Protein AF-0000000072255536 (afdb_homodimer)

Secondary structure (DSSP, 8-state):
-EEEEEEEEE--GGGB-TTSSB-HHHHHHHHHHHHHHHHHHTT--HHHHHHHH---EEEEEEEE-S---TT-EEEEEEEEEEE-SSEEEEEEEEEETTEEEEEEEEEEE--SSPPPHHHHHHH-/-EEEEEEEEE--GGGB-TTSSB-HHHHHHHHHHHHHHHHHHTT--HHHHHHHH---EEEEEEEE-S---TT-EEEEEEEEEEE-SSEEEEEEEEEETTEEEEEEEEEEE--SSPPPHHHHHHH-

Sequence (248 aa):
MKLLHTIEEIVYLEHTDAAGVMYFATLVNFAHHAFESFFAKQGFALSYLIQRSSLPLVHLHAEYYSTCYLGDHLKITLYLQKTTKHTLHFHYRICKHHQLVASVSMIHVCLGQTLPEQLMKIFFMKLLHTIEEIVYLEHTDAAGVMYFATLVNFAHHAFESFFAKQGFALSYLIQRSSLPLVHLHAEYYSTCYLGDHLKITLYLQKTTKHTLHFHYRICKHHQLVASVSMIHVCLGQTLPEQLMKIFF

Structure (mmCIF, N/CA/C/O backbone):
data_AF-0000000072255536-model_v1
#
loop_
_entity.id
_entity.type
_entity.pdbx_description
1 polymer 'Ycf8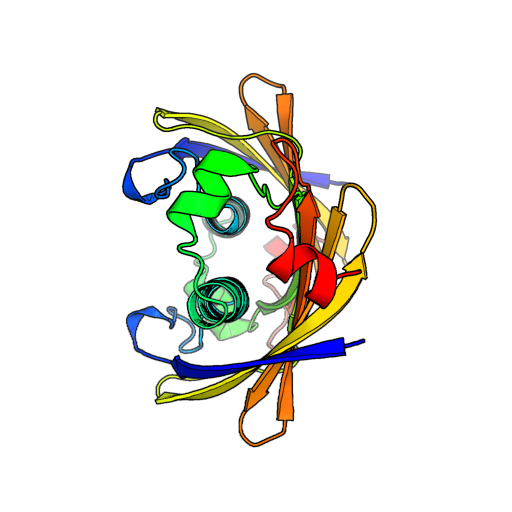3 protein'
#
loop_
_atom_site.group_PDB
_atom_site.id
_atom_site.type_symbol
_atom_site.label_atom_id
_atom_site.label_alt_id
_atom_site.label_comp_id
_atom_site.label_asym_id
_atom_site.label_entity_id
_atom_site.label_seq_id
_atom_site.pdbx_PDB_ins_code
_atom_site.Cartn_x
_atom_site.Cartn_y
_atom_site.Cartn_z
_atom_site.occupancy
_atom_site.B_iso_or_equiv
_atom_site.auth_seq_id
_atom_site.auth_comp_id
_atom_site.auth_asym_id
_atom_site.auth_atom_id
_atom_site.pdbx_PDB_model_num
ATOM 1 N N . MET A 1 1 ? 13.062 -17.984 5.957 1 90.44 1 MET A N 1
ATOM 2 C CA . MET A 1 1 ? 12.375 -17.609 4.723 1 90.44 1 MET A CA 1
ATOM 3 C C . MET A 1 1 ? 13.109 -18.156 3.502 1 90.44 1 MET A C 1
ATOM 5 O O . MET A 1 1 ? 14.336 -18.281 3.518 1 90.44 1 MET A O 1
ATOM 9 N N . LYS A 1 2 ? 12.375 -18.625 2.479 1 95.62 2 LYS A N 1
ATOM 10 C CA . LYS A 1 2 ? 12.938 -19.172 1.248 1 95.62 2 LYS A CA 1
ATOM 11 C C . LYS A 1 2 ? 13.047 -18.094 0.172 1 95.62 2 LYS A C 1
ATOM 13 O O . LYS A 1 2 ? 12.047 -17.469 -0.185 1 95.62 2 LYS A O 1
ATOM 18 N N . LEU A 1 3 ? 14.328 -17.906 -0.352 1 97.69 3 LEU A N 1
ATOM 19 C CA . LEU A 1 3 ? 14.531 -16.938 -1.429 1 97.69 3 LEU A CA 1
ATOM 20 C C . LEU A 1 3 ? 13.922 -17.438 -2.732 1 97.69 3 LEU A C 1
ATOM 22 O O . LEU A 1 3 ? 14.227 -18.547 -3.178 1 97.69 3 LEU A O 1
ATOM 26 N N . LEU A 1 4 ? 13.117 -16.609 -3.309 1 97.81 4 LEU A N 1
ATOM 27 C CA . LEU A 1 4 ? 12.422 -17.062 -4.504 1 97.81 4 LEU A CA 1
ATOM 28 C C . LEU A 1 4 ? 12.914 -16.328 -5.742 1 97.81 4 LEU A C 1
ATOM 30 O O . LEU A 1 4 ? 13.18 -16.938 -6.777 1 97.81 4 LEU A O 1
ATOM 34 N N . HIS A 1 5 ? 13.086 -15.023 -5.672 1 98.38 5 HIS A N 1
ATOM 35 C CA . HIS A 1 5 ? 13.289 -14.211 -6.867 1 98.38 5 HIS A CA 1
ATOM 36 C C . HIS A 1 5 ? 13.789 -12.82 -6.512 1 98.38 5 HIS A C 1
ATOM 38 O O . HIS A 1 5 ? 13.539 -12.328 -5.41 1 98.38 5 HIS A O 1
ATOM 44 N N . THR A 1 6 ? 14.5 -12.211 -7.387 1 98.75 6 THR A N 1
ATOM 45 C CA . THR A 1 6 ? 14.961 -10.836 -7.23 1 98.75 6 THR A CA 1
ATOM 46 C C . THR A 1 6 ? 14.773 -10.055 -8.523 1 98.75 6 THR A C 1
ATOM 48 O O . THR A 1 6 ? 15.055 -10.562 -9.609 1 98.75 6 THR A O 1
ATOM 51 N N . ILE A 1 7 ? 14.281 -8.828 -8.414 1 98.81 7 ILE A N 1
ATOM 52 C CA . ILE A 1 7 ? 14.203 -7.938 -9.57 1 98.81 7 ILE A CA 1
ATOM 53 C C . ILE A 1 7 ? 14.828 -6.586 -9.227 1 98.81 7 ILE A C 1
ATOM 55 O O . ILE A 1 7 ? 15.164 -6.332 -8.062 1 98.81 7 ILE A O 1
ATOM 59 N N . GLU A 1 8 ? 15.008 -5.812 -10.297 1 98.69 8 GLU A N 1
ATOM 60 C CA . GLU A 1 8 ? 15.469 -4.441 -10.117 1 98.69 8 GLU A CA 1
ATOM 61 C C . GLU A 1 8 ? 14.453 -3.438 -10.656 1 98.69 8 GLU A C 1
ATOM 63 O O . GLU A 1 8 ? 13.82 -3.682 -11.688 1 98.69 8 GLU A O 1
ATOM 68 N N . GLU A 1 9 ? 14.32 -2.357 -9.914 1 98.69 9 GLU A N 1
ATOM 69 C CA . GLU A 1 9 ? 13.461 -1.25 -10.32 1 98.69 9 GLU A CA 1
ATOM 70 C C . GLU A 1 9 ? 14.203 0.081 -10.25 1 98.69 9 GLU A C 1
ATOM 72 O O . GLU A 1 9 ? 15.109 0.253 -9.422 1 98.69 9 GLU A O 1
ATOM 77 N N . ILE A 1 10 ? 13.844 0.977 -11.156 1 98.69 10 ILE A N 1
ATOM 78 C CA . ILE A 1 10 ? 14.336 2.35 -11.109 1 98.69 10 ILE A CA 1
ATOM 79 C C . ILE A 1 10 ? 13.203 3.291 -10.711 1 98.69 10 ILE A C 1
ATOM 81 O O . ILE A 1 10 ? 12.062 3.123 -11.148 1 98.69 10 ILE A O 1
ATOM 85 N N . VAL A 1 11 ? 13.555 4.25 -9.844 1 98.81 11 VAL A N 1
ATOM 86 C CA . VAL A 1 11 ? 12.578 5.266 -9.469 1 98.81 11 VAL A CA 1
ATOM 87 C C . VAL A 1 11 ? 12.492 6.332 -10.555 1 98.81 11 VAL A C 1
ATOM 89 O O . VAL A 1 11 ? 13.406 7.145 -10.711 1 98.81 11 VAL A O 1
ATOM 92 N N . TYR A 1 12 ? 11.391 6.391 -11.211 1 98.75 12 TYR A N 1
ATOM 93 C CA . TYR A 1 12 ? 11.156 7.379 -12.258 1 98.75 12 TYR A CA 1
ATOM 94 C C . TYR A 1 12 ? 10.336 8.555 -11.727 1 98.75 12 TYR A C 1
ATOM 96 O O . TYR A 1 12 ? 9.859 8.523 -10.594 1 98.75 12 TYR A O 1
ATOM 104 N N . LEU A 1 13 ? 10.117 9.531 -12.508 1 98.38 13 LEU A N 1
ATOM 105 C CA . LEU A 1 13 ? 9.43 10.75 -12.102 1 98.38 13 LEU A CA 1
ATOM 106 C C . LEU A 1 13 ? 8.016 10.445 -11.633 1 98.38 13 LEU A C 1
ATOM 108 O O . LEU A 1 13 ? 7.547 11 -10.641 1 98.38 13 LEU A O 1
ATOM 112 N N . GLU A 1 14 ? 7.289 9.562 -12.234 1 97.94 14 GLU A N 1
ATOM 113 C CA . GLU A 1 14 ? 5.902 9.242 -11.914 1 97.94 14 GLU A CA 1
ATOM 114 C C . GLU A 1 14 ? 5.793 8.578 -10.539 1 97.94 14 GLU A C 1
ATOM 116 O O . GLU A 1 14 ? 4.699 8.477 -9.984 1 97.94 14 GLU A O 1
ATOM 121 N N . HIS A 1 15 ? 6.973 8.117 -10.055 1 98.25 15 HIS A N 1
ATOM 122 C CA . HIS A 1 15 ? 6.984 7.441 -8.758 1 98.25 15 HIS A CA 1
ATOM 123 C C . HIS A 1 15 ? 7.172 8.438 -7.621 1 98.25 15 HIS A C 1
ATOM 125 O O . HIS A 1 15 ? 7.109 8.062 -6.445 1 98.25 15 HIS A O 1
ATOM 131 N N . THR A 1 16 ? 7.488 9.688 -7.945 1 97.12 16 THR A N 1
ATOM 132 C CA . THR A 1 16 ? 7.797 10.68 -6.918 1 97.12 16 THR A CA 1
ATOM 133 C C . THR A 1 16 ? 6.582 11.555 -6.625 1 97.12 16 THR A C 1
ATOM 135 O O . THR A 1 16 ? 5.578 11.484 -7.34 1 97.12 16 THR A O 1
ATOM 138 N N . ASP A 1 17 ? 6.68 12.234 -5.512 1 94.25 17 ASP A N 1
ATOM 139 C CA . ASP A 1 17 ? 5.574 13.102 -5.117 1 94.25 17 ASP A CA 1
ATOM 140 C C . ASP A 1 17 ? 6.059 14.531 -4.891 1 94.25 17 ASP A C 1
ATOM 142 O O . ASP A 1 17 ? 7.207 14.859 -5.191 1 94.25 17 ASP A O 1
ATOM 146 N N . ALA A 1 18 ? 5.18 15.398 -4.406 1 91.62 18 ALA A N 1
ATOM 147 C CA . ALA A 1 18 ? 5.453 16.828 -4.289 1 91.62 18 ALA A CA 1
ATOM 148 C C . ALA A 1 18 ? 6.496 17.094 -3.211 1 91.62 18 ALA A C 1
ATOM 150 O O . ALA A 1 18 ? 7.039 18.203 -3.129 1 91.62 18 ALA A O 1
ATOM 151 N N . ALA A 1 19 ? 6.781 16.094 -2.344 1 90.56 19 ALA A N 1
ATOM 152 C CA . ALA A 1 19 ? 7.828 16.25 -1.338 1 90.56 19 ALA A CA 1
ATOM 153 C C . ALA A 1 19 ? 9.203 15.945 -1.922 1 90.56 19 ALA A C 1
ATOM 155 O O . ALA A 1 19 ? 10.219 16.047 -1.224 1 90.56 19 ALA A O 1
ATOM 156 N N . GLY A 1 20 ? 9.227 15.523 -3.211 1 93.62 20 GLY A N 1
ATOM 157 C CA . GLY A 1 20 ? 10.484 15.273 -3.891 1 93.62 20 GLY A CA 1
ATOM 158 C C . GLY A 1 20 ? 11.039 13.883 -3.633 1 93.62 20 GLY A C 1
ATOM 159 O O . GLY A 1 20 ? 12.219 13.633 -3.863 1 93.62 20 GLY A O 1
ATOM 160 N N . VAL A 1 21 ? 10.219 13.008 -3.139 1 95.88 21 VAL A N 1
ATOM 161 C CA . VAL A 1 21 ? 10.656 11.656 -2.807 1 95.88 21 VAL A CA 1
ATOM 162 C C . VAL A 1 21 ? 9.711 10.641 -3.424 1 95.88 21 VAL A C 1
ATOM 164 O O . VAL A 1 21 ? 8.648 11 -3.938 1 95.88 21 VAL A O 1
ATOM 167 N N . MET A 1 22 ? 10.156 9.398 -3.426 1 97.75 22 MET A N 1
ATOM 168 C CA . MET A 1 22 ? 9.258 8.344 -3.883 1 97.75 22 MET A CA 1
ATOM 169 C C . MET A 1 22 ? 8.031 8.25 -2.979 1 97.75 22 MET A C 1
ATOM 171 O O . MET A 1 22 ? 8.156 8.234 -1.753 1 97.75 22 MET A O 1
ATOM 175 N N . TYR A 1 23 ? 6.883 8.195 -3.623 1 97.31 23 TYR A N 1
ATOM 176 C CA . TYR A 1 23 ? 5.629 8.008 -2.898 1 97.31 23 TYR A CA 1
ATOM 177 C C . TYR A 1 23 ? 5.59 6.648 -2.217 1 97.31 23 TYR A C 1
ATOM 179 O O . TYR A 1 23 ? 5.996 5.641 -2.803 1 97.31 23 TYR A O 1
ATOM 187 N N . PHE A 1 24 ? 5.121 6.555 -1 1 97.5 24 PHE A N 1
ATOM 188 C CA . PHE A 1 24 ? 5.258 5.363 -0.172 1 97.5 24 PHE A CA 1
ATOM 189 C C . PHE A 1 24 ? 4.559 4.172 -0.817 1 97.5 24 PHE A C 1
ATOM 191 O O . PHE A 1 24 ? 5.051 3.043 -0.749 1 97.5 24 PHE A O 1
ATOM 198 N N . ALA A 1 25 ? 3.43 4.398 -1.425 1 97.81 25 ALA A N 1
ATOM 199 C CA . ALA A 1 25 ? 2.641 3.301 -1.979 1 97.81 25 ALA A CA 1
ATOM 200 C C . ALA A 1 25 ? 3.35 2.664 -3.172 1 97.81 25 ALA A C 1
ATOM 202 O O . ALA A 1 25 ? 3.062 1.521 -3.533 1 97.81 25 ALA A O 1
ATOM 203 N N . THR A 1 26 ? 4.242 3.453 -3.758 1 98 26 THR A N 1
ATOM 204 C CA . THR A 1 26 ? 5.004 2.928 -4.887 1 98 26 THR A CA 1
ATOM 205 C C . THR A 1 26 ? 5.828 1.714 -4.465 1 98 26 THR A C 1
ATOM 207 O O . THR A 1 26 ? 5.973 0.759 -5.234 1 98 26 THR A O 1
ATOM 210 N N . LEU A 1 27 ? 6.371 1.726 -3.299 1 97.75 27 LEU A N 1
ATOM 211 C CA . LEU A 1 27 ? 7.191 0.614 -2.826 1 97.75 27 LEU A CA 1
ATOM 212 C C . LEU A 1 27 ? 6.367 -0.668 -2.742 1 97.75 27 LEU A C 1
ATOM 214 O O . LEU A 1 27 ? 6.887 -1.76 -2.984 1 97.75 27 LEU A O 1
ATOM 218 N N . VAL A 1 28 ? 5.117 -0.526 -2.396 1 98.38 28 VAL A N 1
ATOM 219 C CA . VAL A 1 28 ? 4.207 -1.664 -2.334 1 98.38 28 VAL A CA 1
ATOM 220 C C . VAL A 1 28 ? 4.004 -2.24 -3.732 1 98.38 28 VAL A C 1
ATOM 222 O O . VAL A 1 28 ? 4.031 -3.459 -3.92 1 98.38 28 VAL A O 1
ATOM 225 N N . ASN A 1 29 ? 3.865 -1.343 -4.676 1 98.31 29 ASN A N 1
ATOM 226 C CA . ASN A 1 29 ? 3.75 -1.774 -6.066 1 98.31 29 ASN A CA 1
ATOM 227 C C . ASN A 1 29 ? 5.012 -2.494 -6.535 1 98.31 29 ASN A C 1
ATOM 229 O O . ASN A 1 29 ? 4.93 -3.541 -7.18 1 98.31 29 ASN A O 1
ATOM 233 N N . PHE A 1 30 ? 6.129 -1.924 -6.199 1 98.81 30 PHE A N 1
ATOM 234 C CA . PHE A 1 30 ? 7.398 -2.537 -6.578 1 98.81 30 PHE A CA 1
ATOM 235 C C . PHE A 1 30 ? 7.516 -3.938 -5.988 1 98.81 30 PHE A C 1
ATOM 237 O O . PHE A 1 30 ? 7.973 -4.863 -6.664 1 98.81 30 PHE A O 1
ATOM 244 N N . ALA A 1 31 ? 7.133 -4.078 -4.75 1 98.81 31 ALA A N 1
ATOM 245 C CA . ALA A 1 31 ? 7.129 -5.406 -4.141 1 98.81 31 ALA A CA 1
ATOM 246 C C . ALA A 1 31 ? 6.266 -6.375 -4.945 1 98.81 31 ALA A C 1
ATOM 248 O O . ALA A 1 31 ? 6.691 -7.492 -5.254 1 98.81 31 ALA A O 1
ATOM 249 N N . HIS A 1 32 ? 5.098 -5.938 -5.273 1 98.06 32 HIS A N 1
ATOM 250 C CA . HIS A 1 32 ? 4.188 -6.812 -6.004 1 98.06 32 HIS A CA 1
ATOM 251 C C . HIS A 1 32 ? 4.719 -7.125 -7.398 1 98.06 32 HIS A C 1
ATOM 253 O O . HIS A 1 32 ? 4.461 -8.203 -7.934 1 98.06 32 HIS A O 1
ATOM 259 N N . HIS A 1 33 ? 5.504 -6.195 -8.008 1 98.06 33 HIS A N 1
ATOM 260 C CA . HIS A 1 33 ? 6.145 -6.488 -9.289 1 98.06 33 HIS A CA 1
ATOM 261 C C . HIS A 1 33 ? 7.023 -7.73 -9.188 1 98.06 33 HIS A C 1
ATOM 263 O O . HIS A 1 33 ? 7.086 -8.523 -10.133 1 98.06 33 HIS A O 1
ATOM 269 N N . ALA A 1 34 ? 7.727 -7.867 -8.078 1 98.5 34 ALA A N 1
ATOM 270 C CA . ALA A 1 34 ? 8.555 -9.055 -7.879 1 98.5 34 ALA A CA 1
ATOM 271 C C . ALA A 1 34 ? 7.695 -10.32 -7.836 1 98.5 34 ALA A C 1
ATOM 273 O O . ALA A 1 34 ? 8.078 -11.359 -8.375 1 98.5 34 ALA A O 1
ATOM 274 N N . PHE A 1 35 ? 6.59 -10.211 -7.18 1 97 35 PHE A N 1
ATOM 275 C CA . PHE A 1 35 ? 5.617 -11.297 -7.121 1 97 35 PHE A CA 1
ATOM 276 C C . PHE A 1 35 ? 5.184 -11.711 -8.523 1 97 35 PHE A C 1
ATOM 278 O O . PHE A 1 35 ? 5.262 -12.891 -8.883 1 97 35 PHE A O 1
ATOM 285 N N . GLU A 1 36 ? 4.766 -10.75 -9.305 1 95.62 36 GLU A N 1
ATOM 286 C CA . GLU A 1 36 ? 4.301 -11.031 -10.656 1 95.62 36 GLU A CA 1
ATOM 287 C C . GLU A 1 36 ? 5.426 -11.602 -11.523 1 95.62 36 GLU A C 1
ATOM 289 O O . GLU A 1 36 ? 5.211 -12.555 -12.273 1 95.62 36 GLU A O 1
ATOM 294 N N . SER A 1 37 ? 6.582 -11.031 -11.383 1 97.12 37 SER A N 1
ATOM 295 C CA . SER A 1 37 ? 7.754 -11.477 -12.133 1 97.12 37 SER A CA 1
ATOM 296 C C . SER A 1 37 ? 8.102 -12.922 -11.805 1 97.12 37 SER A C 1
ATOM 298 O O . SER A 1 37 ? 8.469 -13.695 -12.695 1 97.12 37 SER A O 1
ATOM 300 N N . PHE A 1 38 ? 8.023 -13.242 -10.516 1 97.31 38 PHE A N 1
ATOM 301 C CA . PHE A 1 38 ? 8.328 -14.602 -10.086 1 97.31 38 PHE A CA 1
ATOM 302 C C . PHE A 1 38 ? 7.457 -15.609 -10.82 1 97.31 38 PHE A C 1
ATOM 304 O O . PHE A 1 38 ? 7.961 -16.594 -11.367 1 97.31 38 PHE A O 1
ATOM 311 N N . PHE A 1 39 ? 6.203 -15.383 -10.859 1 93.25 39 PHE A N 1
ATOM 312 C CA . PHE A 1 39 ? 5.285 -16.328 -11.492 1 93.25 39 PHE A CA 1
ATOM 313 C C . PHE A 1 39 ? 5.547 -16.406 -12.992 1 93.25 39 PHE A C 1
ATOM 315 O O . PHE A 1 39 ? 5.496 -17.5 -13.57 1 93.25 39 PHE A O 1
ATOM 322 N N . ALA A 1 40 ? 5.773 -15.266 -13.586 1 93.94 40 ALA A N 1
ATOM 323 C CA . ALA A 1 40 ? 6.105 -15.258 -15.008 1 93.94 40 ALA A CA 1
ATOM 324 C C . ALA A 1 40 ? 7.34 -16.109 -15.289 1 93.94 40 ALA A C 1
ATOM 326 O O . ALA A 1 40 ? 7.371 -16.875 -16.266 1 93.94 40 ALA A O 1
ATOM 327 N N . LYS A 1 41 ? 8.297 -16.016 -14.461 1 94.62 41 LYS A N 1
ATOM 328 C CA . LYS A 1 41 ? 9.539 -16.75 -14.625 1 94.62 41 LYS A CA 1
ATOM 329 C C . LYS A 1 41 ? 9.305 -18.266 -14.5 1 94.62 41 LYS A C 1
ATOM 331 O O . LYS A 1 41 ? 10.023 -19.062 -15.109 1 94.62 41 LYS A O 1
ATOM 336 N N . GLN A 1 42 ? 8.352 -18.609 -13.672 1 92.44 42 GLN A N 1
ATOM 337 C CA . GLN A 1 42 ? 8.008 -20.016 -13.508 1 92.44 42 GLN A CA 1
ATOM 338 C C . GLN A 1 42 ? 7.16 -20.516 -14.672 1 92.44 42 GLN A C 1
ATOM 340 O O . GLN A 1 42 ? 6.789 -21.688 -14.719 1 92.44 42 GLN A O 1
ATOM 345 N N . GLY A 1 43 ? 6.789 -19.641 -15.586 1 90.94 43 GLY A N 1
ATOM 346 C CA . GLY A 1 43 ? 6.082 -20.031 -16.797 1 90.94 43 GLY A CA 1
ATOM 347 C C . GLY A 1 43 ? 4.578 -19.859 -16.688 1 90.94 43 GLY A C 1
ATOM 348 O O . GLY A 1 43 ? 3.828 -20.406 -17.5 1 90.94 43 GLY A O 1
ATOM 349 N N . PHE A 1 44 ? 4.145 -19.203 -15.672 1 88.25 44 PHE A N 1
ATOM 350 C CA . PHE A 1 44 ? 2.715 -18.984 -15.492 1 88.25 44 PHE A CA 1
A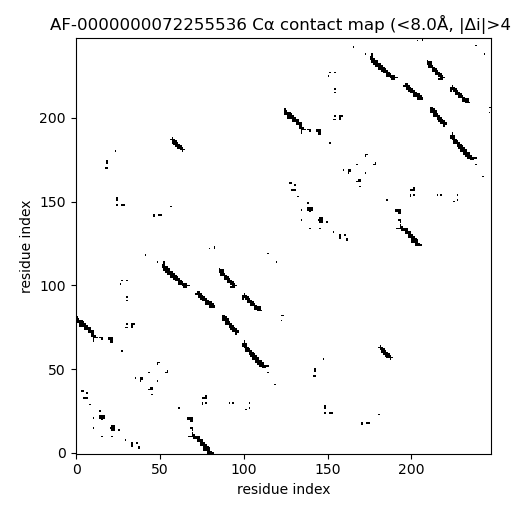TOM 351 C C . PHE A 1 44 ? 2.355 -17.516 -15.688 1 88.25 44 PHE A C 1
ATOM 353 O O . PHE A 1 44 ? 2.953 -16.641 -15.062 1 88.25 44 PHE A O 1
ATOM 360 N N . ALA A 1 45 ? 1.457 -17.359 -16.641 1 85.12 45 ALA A N 1
ATOM 361 C CA . ALA A 1 45 ? 0.889 -16.016 -16.719 1 85.12 45 ALA A CA 1
ATOM 362 C C . ALA A 1 45 ? 0.028 -15.719 -15.492 1 85.12 45 ALA A C 1
ATOM 364 O O . ALA A 1 45 ? -0.749 -16.562 -15.047 1 85.12 45 ALA A O 1
ATOM 365 N N . LEU A 1 46 ? 0.27 -14.484 -14.938 1 82.38 46 LEU A N 1
ATOM 366 C CA . LEU A 1 46 ? -0.515 -14.133 -13.766 1 82.38 46 LEU A CA 1
ATOM 367 C C . LEU A 1 46 ? -2.006 -14.141 -14.078 1 82.38 46 LEU A C 1
ATOM 369 O O . LEU A 1 46 ? -2.822 -14.523 -13.242 1 82.38 46 LEU A O 1
ATOM 373 N N . SER A 1 47 ? -2.318 -13.727 -15.25 1 85.06 47 SER A N 1
ATOM 374 C CA . SER A 1 47 ? -3.719 -13.727 -15.664 1 85.06 47 SER A CA 1
ATOM 375 C C . SER A 1 47 ? -4.32 -15.125 -15.586 1 85.06 47 SER A C 1
ATOM 377 O O . SER A 1 47 ? -5.469 -15.289 -15.156 1 85.06 47 SER A O 1
ATOM 379 N N . TYR A 1 48 ? -3.566 -16.062 -15.953 1 82.88 48 TYR A N 1
ATOM 380 C CA . TYR A 1 48 ? -3.998 -17.453 -15.867 1 82.88 48 TYR A CA 1
ATOM 381 C C . TYR A 1 48 ? -4.211 -17.875 -14.414 1 82.88 48 TYR A C 1
ATOM 383 O O . TYR A 1 48 ? -5.219 -18.5 -14.086 1 82.88 48 TYR A O 1
ATOM 391 N N . LEU A 1 49 ? -3.342 -17.484 -13.586 1 83.5 49 LEU A N 1
ATOM 392 C CA . LEU A 1 49 ? -3.414 -17.875 -12.18 1 83.5 49 LEU A CA 1
ATOM 393 C C . LEU A 1 49 ? -4.594 -17.203 -11.492 1 83.5 49 LEU A C 1
ATOM 395 O O . LEU A 1 49 ? -5.281 -17.828 -10.68 1 83.5 49 LEU A O 1
ATOM 399 N N . ILE A 1 50 ? -4.746 -15.969 -11.844 1 82.88 50 ILE A N 1
ATOM 400 C CA . ILE A 1 50 ? -5.84 -15.211 -11.25 1 82.88 50 ILE A CA 1
ATOM 401 C C . ILE A 1 50 ? -7.176 -15.82 -11.664 1 82.88 50 ILE A C 1
ATOM 403 O O . ILE A 1 50 ? -8.086 -15.969 -10.844 1 82.88 50 ILE A O 1
ATOM 407 N N . GLN A 1 51 ? -7.328 -16.156 -12.914 1 80.75 51 GLN A N 1
ATOM 408 C CA . GLN A 1 51 ? -8.555 -16.781 -13.406 1 80.75 51 GLN A CA 1
ATOM 409 C C . GLN A 1 51 ? -8.773 -18.156 -12.773 1 80.75 51 GLN A C 1
ATOM 411 O O . GLN A 1 51 ? -9.906 -18.531 -12.469 1 80.75 51 GLN A O 1
ATOM 416 N N . ARG A 1 52 ? -7.695 -18.797 -12.484 1 80.56 52 ARG A N 1
ATOM 417 C CA . ARG A 1 52 ? -7.766 -20.172 -12.008 1 80.56 52 ARG A CA 1
ATOM 418 C C . ARG A 1 52 ? -7.945 -20.219 -10.492 1 80.56 52 ARG A C 1
ATOM 420 O O . ARG A 1 52 ? -8.781 -20.969 -9.984 1 80.56 52 ARG A O 1
ATOM 427 N N . SER A 1 53 ? -7.23 -19.484 -9.773 1 78.69 53 SER A N 1
ATOM 428 C CA . SER A 1 53 ? -7.125 -19.672 -8.328 1 78.69 53 SER A CA 1
ATOM 429 C C . SER A 1 53 ? -7.551 -18.422 -7.574 1 78.69 53 SER A C 1
ATOM 431 O O . SER A 1 53 ? -7.684 -18.438 -6.348 1 78.69 53 SER A O 1
ATOM 433 N N . SER A 1 54 ? -7.875 -17.438 -8.172 1 85.06 54 SER A N 1
ATOM 434 C CA . SER A 1 54 ? -8.141 -16.172 -7.492 1 85.06 54 SER A CA 1
ATOM 435 C C . SER A 1 54 ? -7.164 -15.945 -6.344 1 85.06 54 SER A C 1
ATOM 437 O O . SER A 1 54 ? -7.176 -16.688 -5.355 1 85.06 54 SER A O 1
ATOM 439 N N . LEU A 1 55 ? -6.18 -15.234 -6.336 1 90.56 55 LEU A N 1
ATOM 440 C CA . LEU A 1 55 ? -5.16 -14.992 -5.324 1 90.56 55 LEU A CA 1
ATOM 441 C C . LEU A 1 55 ? -5.316 -13.602 -4.715 1 90.56 55 LEU A C 1
ATOM 443 O O . LEU A 1 55 ? -4.383 -12.797 -4.758 1 90.56 55 LEU A O 1
ATOM 447 N N . PRO A 1 56 ? -6.473 -13.508 -4.027 1 93.81 56 PRO A N 1
ATOM 448 C CA . PRO A 1 56 ? -6.637 -12.18 -3.439 1 93.81 56 PRO A CA 1
ATOM 449 C C . PRO A 1 56 ? -5.625 -11.891 -2.332 1 93.81 56 PRO A C 1
ATOM 451 O O . PRO A 1 56 ? -5.262 -12.797 -1.573 1 93.81 56 PRO A O 1
ATOM 454 N N . LEU A 1 57 ? -5.141 -10.727 -2.342 1 96.81 57 LEU A N 1
ATOM 455 C CA . LEU A 1 57 ? -4.32 -10.242 -1.236 1 96.81 57 LEU A CA 1
ATOM 456 C C . LEU A 1 57 ? -5.188 -9.828 -0.052 1 96.81 57 LEU A C 1
ATOM 458 O O . LEU A 1 57 ? -6.105 -9.023 -0.201 1 96.81 57 LEU A O 1
ATOM 462 N N . VAL A 1 58 ? -4.863 -10.344 1.199 1 97.88 58 VAL A N 1
ATOM 463 C CA . VAL A 1 58 ? -5.781 -10.094 2.307 1 97.88 58 VAL A CA 1
ATOM 464 C C . VAL A 1 58 ? -5.047 -9.375 3.438 1 97.88 58 VAL A C 1
ATOM 466 O O . VAL A 1 58 ? -5.664 -8.93 4.406 1 97.88 58 VAL A O 1
ATOM 469 N N . HIS A 1 59 ? -3.775 -9.344 3.34 1 98.62 59 HIS A N 1
ATOM 470 C CA . HIS A 1 59 ? -2.955 -8.688 4.352 1 98.62 59 HIS A CA 1
ATOM 471 C C . HIS A 1 59 ? -1.749 -8 3.723 1 98.62 59 HIS A C 1
ATOM 473 O O . HIS A 1 59 ? -1.098 -8.562 2.842 1 98.62 59 HIS A O 1
ATOM 479 N N . LEU A 1 60 ? -1.496 -6.797 4.16 1 98.81 60 LEU A N 1
ATOM 480 C CA . LEU A 1 60 ? -0.333 -6.023 3.738 1 98.81 60 LEU A CA 1
ATOM 481 C C . LEU A 1 60 ? 0.316 -5.324 4.93 1 98.81 60 LEU A C 1
ATOM 483 O O . LEU A 1 60 ? -0.375 -4.715 5.75 1 98.81 60 LEU A O 1
ATOM 487 N N . HIS A 1 61 ? 1.577 -5.5 5.023 1 98.81 61 HIS A N 1
ATOM 488 C CA . HIS A 1 61 ? 2.377 -4.781 6.012 1 98.81 61 HIS A CA 1
ATOM 489 C C . HIS A 1 61 ? 3.656 -4.234 5.391 1 98.81 61 HIS A C 1
ATOM 491 O O . HIS A 1 61 ? 4.309 -4.918 4.598 1 98.81 61 HIS A O 1
ATOM 497 N N . ALA A 1 62 ? 3.988 -3.006 5.742 1 98.88 62 ALA A N 1
ATOM 498 C CA . ALA A 1 62 ? 5.23 -2.422 5.242 1 98.88 62 ALA A CA 1
ATOM 499 C C . ALA A 1 62 ? 5.902 -1.562 6.312 1 98.88 62 ALA A C 1
ATOM 501 O O . ALA A 1 62 ? 5.227 -0.837 7.047 1 98.88 62 ALA A O 1
ATOM 502 N N . GLU A 1 63 ? 7.152 -1.712 6.367 1 98.88 63 GLU A N 1
ATOM 503 C CA . GLU A 1 63 ? 8.023 -0.835 7.148 1 98.88 63 GLU A CA 1
ATOM 504 C C . GLU A 1 63 ? 8.969 -0.05 6.246 1 98.88 63 GLU A C 1
ATOM 506 O O . GLU A 1 63 ? 9.648 -0.628 5.395 1 98.88 63 GLU A O 1
ATOM 511 N N . TYR A 1 64 ? 8.984 1.248 6.445 1 98.62 64 TYR A N 1
ATOM 512 C CA . TYR A 1 64 ? 9.836 2.131 5.664 1 98.62 64 TYR A CA 1
ATOM 513 C C . TYR A 1 64 ? 10.992 2.662 6.508 1 98.62 64 TYR A C 1
ATOM 515 O O . TYR A 1 64 ? 10.766 3.285 7.547 1 98.62 64 TYR A O 1
ATOM 523 N N . TYR A 1 65 ? 12.172 2.473 6.043 1 98.25 65 TYR A N 1
ATOM 524 C CA . TYR A 1 65 ? 13.336 2.781 6.863 1 98.25 65 TYR A CA 1
ATOM 525 C C . TYR A 1 65 ? 14.062 4.008 6.332 1 98.25 65 TYR A C 1
ATOM 527 O O . TYR A 1 65 ? 14.727 4.723 7.094 1 98.25 65 TYR A O 1
ATOM 535 N N . SER A 1 66 ? 14.047 4.184 5.023 1 97.19 66 SER A N 1
ATOM 536 C CA . SER A 1 66 ? 14.719 5.336 4.426 1 97.19 66 SER A CA 1
ATOM 537 C C . SER A 1 66 ? 14.008 5.797 3.162 1 97.19 66 SER A C 1
ATOM 539 O O . SER A 1 66 ? 13.242 5.043 2.562 1 97.19 66 SER A O 1
ATOM 541 N N . THR A 1 67 ? 14.312 7.027 2.799 1 95.88 67 THR A N 1
ATOM 542 C CA . THR A 1 67 ? 13.664 7.66 1.657 1 95.88 67 THR A CA 1
ATOM 543 C C . THR A 1 67 ? 14.367 7.289 0.356 1 95.88 67 THR A C 1
ATOM 545 O O . THR A 1 67 ? 15.586 7.117 0.332 1 95.88 67 THR A O 1
ATOM 548 N N . CYS A 1 68 ? 13.586 7.168 -0.73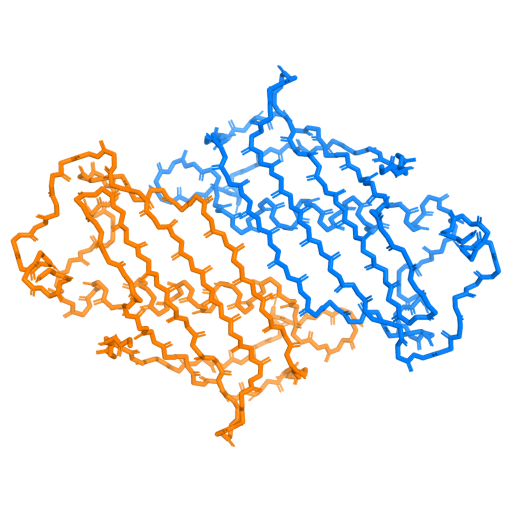1 1 98.12 68 CYS A N 1
ATOM 549 C CA . CYS A 1 68 ? 14.109 6.949 -2.076 1 98.12 68 CYS A CA 1
ATOM 550 C C . CYS A 1 68 ? 13.859 8.164 -2.961 1 98.12 68 CYS A C 1
ATOM 552 O O . CYS A 1 68 ? 12.867 8.875 -2.777 1 98.12 68 CYS A O 1
ATOM 554 N N . TYR A 1 69 ? 14.734 8.383 -3.902 1 98.19 69 TYR A N 1
ATOM 555 C CA . TYR A 1 69 ? 14.695 9.57 -4.75 1 98.19 69 TYR A CA 1
ATOM 556 C C . TYR A 1 69 ? 14.672 9.188 -6.227 1 98.19 69 TYR A C 1
ATOM 558 O O . TYR A 1 69 ? 14.984 8.047 -6.578 1 98.19 69 TYR A O 1
ATOM 566 N N . LEU A 1 70 ? 14.266 10.188 -7.039 1 98.5 70 LEU A N 1
ATOM 567 C CA . LEU A 1 70 ? 14.305 10.031 -8.484 1 98.5 70 LEU A CA 1
ATOM 568 C C . LEU A 1 70 ? 15.656 9.484 -8.938 1 98.5 70 LEU A C 1
ATOM 570 O O . LEU A 1 70 ? 16.703 9.969 -8.5 1 98.5 70 LEU A O 1
ATOM 574 N N . GLY A 1 71 ? 15.625 8.383 -9.758 1 98.5 71 GLY A N 1
ATOM 575 C CA . GLY A 1 71 ? 16.844 7.824 -10.336 1 98.5 71 GLY A CA 1
ATOM 576 C C . GLY A 1 71 ? 17.453 6.723 -9.484 1 98.5 71 GLY A C 1
ATOM 577 O O . GLY A 1 71 ? 18.375 6.035 -9.93 1 98.5 71 GLY A O 1
ATOM 578 N N . ASP A 1 72 ? 16.984 6.562 -8.281 1 98.69 72 ASP A N 1
ATOM 579 C CA . ASP A 1 72 ? 17.5 5.508 -7.422 1 98.69 72 ASP A CA 1
ATOM 580 C C . ASP A 1 72 ? 17.266 4.129 -8.039 1 98.69 72 ASP A C 1
ATOM 582 O O . ASP A 1 72 ? 16.203 3.873 -8.609 1 98.69 72 ASP A O 1
ATOM 586 N N . HIS A 1 73 ? 18.234 3.242 -7.953 1 98.75 73 HIS A N 1
ATOM 587 C CA . HIS A 1 73 ? 18.125 1.833 -8.312 1 98.75 73 HIS A CA 1
ATOM 588 C C . HIS A 1 73 ? 17.828 0.974 -7.09 1 98.75 73 HIS A C 1
ATOM 590 O O . HIS A 1 73 ? 18.578 0.996 -6.109 1 98.75 73 HIS A O 1
ATOM 596 N N . LEU A 1 74 ? 16.75 0.235 -7.191 1 98.88 74 LEU A N 1
ATOM 597 C CA . LEU A 1 74 ? 16.312 -0.569 -6.055 1 98.88 74 LEU A CA 1
ATOM 598 C C . LEU A 1 74 ? 16.328 -2.055 -6.402 1 98.88 74 LEU A C 1
ATOM 600 O O . LEU A 1 74 ? 15.945 -2.445 -7.504 1 98.88 74 LEU A O 1
ATOM 604 N N . LYS A 1 75 ? 16.812 -2.824 -5.48 1 98.88 75 LYS A N 1
ATOM 605 C CA . LYS A 1 75 ? 16.734 -4.277 -5.574 1 98.88 75 LYS A CA 1
ATOM 606 C C . LYS A 1 75 ? 15.602 -4.824 -4.719 1 98.88 75 LYS A C 1
ATOM 608 O O . LYS A 1 75 ? 15.531 -4.555 -3.518 1 98.88 75 LYS A O 1
ATOM 613 N N . ILE A 1 76 ? 14.719 -5.535 -5.301 1 98.88 76 ILE A N 1
ATOM 614 C CA . ILE A 1 76 ? 13.57 -6.117 -4.617 1 98.88 76 ILE A CA 1
ATOM 615 C C . ILE A 1 76 ? 13.711 -7.637 -4.566 1 98.88 76 ILE A C 1
ATOM 617 O O . ILE A 1 76 ? 13.727 -8.297 -5.609 1 98.88 76 ILE A O 1
ATOM 621 N N . THR A 1 77 ? 13.805 -8.156 -3.355 1 98.88 77 THR A N 1
ATOM 622 C CA . THR A 1 77 ? 13.953 -9.594 -3.178 1 98.88 77 THR A CA 1
ATOM 623 C C . THR A 1 77 ? 12.695 -10.195 -2.557 1 98.88 77 THR A C 1
ATOM 625 O O . THR A 1 77 ? 12.211 -9.711 -1.529 1 98.88 77 THR A O 1
ATOM 628 N N . LEU A 1 78 ? 12.211 -11.242 -3.18 1 98.81 78 LEU A N 1
ATOM 629 C CA . LEU A 1 78 ? 10.992 -11.93 -2.773 1 98.81 78 LEU A CA 1
ATOM 630 C C . LEU A 1 78 ? 11.32 -13.234 -2.055 1 98.81 78 LEU A C 1
ATOM 632 O O . LEU A 1 78 ? 12.07 -14.07 -2.576 1 98.81 78 LEU A O 1
ATOM 636 N N . TYR A 1 79 ? 10.734 -13.375 -0.856 1 98.62 79 TYR A N 1
ATOM 637 C CA . TYR A 1 79 ? 10.883 -14.586 -0.067 1 98.62 79 TYR A CA 1
ATOM 638 C C . TYR A 1 79 ? 9.523 -15.234 0.206 1 98.62 79 TYR A C 1
ATOM 640 O O . TYR A 1 79 ? 8.531 -14.531 0.41 1 98.62 79 TYR A O 1
ATOM 648 N N . LEU A 1 80 ? 9.516 -16.531 0.291 1 98.12 80 LEU A N 1
ATOM 649 C CA . LEU A 1 80 ? 8.391 -17.25 0.879 1 98.12 80 LEU A CA 1
ATOM 650 C C . LEU A 1 80 ? 8.555 -17.359 2.393 1 98.12 80 LEU A C 1
ATOM 652 O O . LEU A 1 80 ? 9.508 -17.969 2.875 1 98.12 80 LEU A O 1
ATOM 656 N N . GLN A 1 81 ? 7.617 -16.781 3.078 1 97.31 81 GLN A N 1
ATOM 657 C CA . GLN A 1 81 ? 7.707 -16.781 4.535 1 97.31 81 GLN A CA 1
ATOM 658 C C . GLN A 1 81 ? 7.043 -18.016 5.129 1 97.31 81 GLN A C 1
ATOM 660 O O . GLN A 1 81 ? 7.605 -18.656 6.016 1 97.31 81 GLN A O 1
ATOM 665 N N . LYS A 1 82 ? 5.844 -18.266 4.762 1 93.88 82 LYS A N 1
ATOM 666 C CA . LYS A 1 82 ? 5.027 -19.375 5.25 1 93.88 82 LYS A CA 1
ATOM 667 C C . LYS A 1 82 ? 3.955 -19.75 4.234 1 93.88 82 LYS A C 1
ATOM 669 O O . LYS A 1 82 ? 3.52 -18.922 3.441 1 93.88 82 LYS A O 1
ATOM 674 N N . THR A 1 83 ? 3.682 -21.031 4.184 1 92.06 83 THR A N 1
ATOM 675 C CA . THR A 1 83 ? 2.562 -21.469 3.359 1 92.06 83 THR A CA 1
ATOM 676 C C . THR A 1 83 ? 1.658 -22.422 4.145 1 92.06 83 THR A C 1
ATOM 678 O O . THR A 1 83 ? 2.127 -23.156 5.02 1 92.06 83 THR A O 1
ATOM 681 N N . THR A 1 84 ? 0.373 -22.219 3.861 1 85.44 84 THR A N 1
ATOM 682 C CA . THR A 1 84 ? -0.603 -23.234 4.266 1 85.44 84 THR A CA 1
ATOM 683 C C . THR A 1 84 ? -1.368 -23.75 3.055 1 85.44 84 THR A C 1
ATOM 685 O O . THR A 1 84 ? -1.043 -23.422 1.913 1 85.44 84 THR A O 1
ATOM 688 N N . LYS A 1 85 ? -2.404 -24.625 3.346 1 81.56 85 LYS A N 1
ATOM 689 C CA . LYS A 1 85 ? -3.215 -25.156 2.258 1 81.56 85 LYS A CA 1
ATOM 690 C C . LYS A 1 85 ? -3.982 -24.047 1.546 1 81.56 85 LYS A C 1
ATOM 692 O O . LYS A 1 85 ? -4.27 -24.156 0.351 1 81.56 85 LYS A O 1
ATOM 697 N N . HIS A 1 86 ? -4.07 -22.938 2.34 1 88.69 86 HIS A N 1
ATOM 698 C CA . HIS A 1 86 ? -4.988 -21.969 1.758 1 88.69 86 HIS A CA 1
ATOM 699 C C . HIS A 1 86 ? -4.355 -20.578 1.679 1 88.69 86 HIS A C 1
ATOM 701 O O . HIS A 1 86 ? -4.969 -19.641 1.165 1 88.69 86 HIS A O 1
ATOM 707 N N . THR A 1 87 ? -3.088 -20.5 2.186 1 92.88 87 THR A N 1
ATOM 708 C CA . THR A 1 87 ? -2.518 -19.156 2.189 1 92.88 87 THR A CA 1
ATOM 709 C C . THR A 1 87 ? -1.054 -19.188 1.758 1 92.88 87 THR A C 1
ATOM 711 O O . THR A 1 87 ? -0.356 -20.172 1.985 1 92.88 87 THR A O 1
ATOM 714 N N . LEU A 1 88 ? -0.644 -18.156 1.159 1 94.62 88 LEU A N 1
ATOM 715 C CA . LEU A 1 88 ? 0.744 -17.875 0.807 1 94.62 88 LEU A CA 1
ATOM 716 C C . LEU A 1 88 ? 1.231 -16.594 1.48 1 94.62 88 LEU A C 1
ATOM 718 O O . LEU A 1 88 ? 0.679 -15.523 1.249 1 94.62 88 LEU A O 1
ATOM 722 N N . HIS A 1 89 ? 2.26 -16.734 2.322 1 97.75 89 HIS A N 1
ATOM 723 C CA . HIS A 1 89 ? 2.869 -15.609 3.006 1 97.75 89 HIS A CA 1
ATOM 724 C C . HIS A 1 89 ? 4.191 -15.219 2.357 1 97.75 89 HIS A C 1
ATOM 726 O O . HIS A 1 89 ? 5.137 -16.016 2.338 1 97.75 89 HIS A O 1
ATOM 732 N N . PHE A 1 90 ? 4.25 -14.016 1.895 1 98.38 90 PHE A N 1
ATOM 733 C CA . PHE A 1 90 ? 5.465 -13.539 1.233 1 98.38 90 PHE A CA 1
ATOM 734 C C . PHE A 1 90 ? 6.086 -12.383 2.002 1 98.38 90 PHE A C 1
ATOM 736 O O . PHE A 1 90 ? 5.379 -11.617 2.66 1 98.38 90 PHE A O 1
ATOM 743 N N . HIS A 1 91 ? 7.352 -12.305 1.897 1 98.81 91 HIS A N 1
ATOM 744 C CA . HIS A 1 91 ? 8.141 -11.203 2.43 1 98.81 91 HIS A CA 1
ATOM 745 C C . HIS A 1 91 ? 9.039 -10.602 1.355 1 98.81 91 HIS A C 1
ATOM 747 O O . HIS A 1 91 ? 9.641 -11.328 0.565 1 98.81 91 HIS A O 1
ATOM 753 N N . TYR A 1 92 ? 9.148 -9.328 1.384 1 98.88 92 TYR A N 1
ATOM 754 C CA . TYR A 1 92 ? 9.969 -8.609 0.416 1 98.88 92 TYR A CA 1
ATOM 755 C C . TYR A 1 92 ? 10.977 -7.703 1.119 1 98.88 92 TYR A C 1
ATOM 757 O O . TYR A 1 92 ? 10.617 -6.969 2.041 1 98.88 92 TYR A O 1
ATOM 765 N N . ARG A 1 93 ? 12.156 -7.762 0.66 1 98.88 93 ARG A N 1
ATOM 766 C CA . ARG A 1 93 ? 13.18 -6.793 1.046 1 98.88 93 ARG A CA 1
ATOM 767 C C . ARG A 1 93 ? 13.5 -5.848 -0.108 1 98.88 93 ARG A C 1
ATOM 769 O O . ARG A 1 93 ? 13.773 -6.293 -1.225 1 98.88 93 ARG A O 1
ATOM 776 N N . ILE A 1 94 ? 13.477 -4.609 0.135 1 98.88 94 ILE A N 1
ATOM 777 C CA . ILE A 1 94 ? 13.812 -3.598 -0.857 1 98.88 94 ILE A CA 1
ATOM 778 C C . ILE A 1 94 ? 15.07 -2.846 -0.419 1 98.88 94 ILE A C 1
ATOM 780 O O . ILE A 1 94 ? 15.086 -2.217 0.643 1 98.88 94 ILE A O 1
ATOM 784 N N . CYS A 1 95 ? 16.047 -2.879 -1.266 1 98.88 95 CYS A N 1
ATOM 785 C CA . CYS A 1 95 ? 17.344 -2.324 -0.881 1 98.88 95 CYS A CA 1
ATOM 786 C C . CYS A 1 95 ? 17.828 -1.309 -1.91 1 98.88 95 CYS A C 1
ATOM 788 O O . CYS A 1 95 ? 17.562 -1.448 -3.104 1 98.88 95 CYS A O 1
ATOM 790 N N . LYS A 1 96 ? 18.516 -0.334 -1.453 1 98.5 96 LYS A N 1
ATOM 791 C CA . LYS A 1 96 ? 19.281 0.65 -2.221 1 98.5 96 LYS A CA 1
ATOM 792 C C . LYS A 1 96 ? 20.766 0.586 -1.879 1 98.5 96 LYS A C 1
ATOM 794 O O . LYS A 1 96 ? 21.156 0.836 -0.736 1 98.5 96 LYS A O 1
ATOM 799 N N . HIS A 1 97 ? 21.562 0.251 -2.797 1 95.5 97 HIS A N 1
ATOM 800 C CA . HIS A 1 97 ? 23 0.097 -2.541 1 95.5 97 HIS A CA 1
ATOM 801 C C . HIS A 1 97 ? 23.25 -0.771 -1.312 1 95.5 97 HIS A C 1
ATOM 803 O O . HIS A 1 97 ? 23.984 -0.376 -0.41 1 95.5 97 HIS A O 1
ATOM 809 N N . HIS A 1 98 ? 22.562 -1.806 -1.133 1 94.5 98 HIS A N 1
ATOM 810 C CA . HIS A 1 98 ? 22.719 -2.844 -0.118 1 94.5 98 HIS A CA 1
ATOM 811 C C . HIS A 1 98 ? 22.125 -2.396 1.216 1 94.5 98 HIS A C 1
ATOM 813 O O . HIS A 1 98 ? 22.234 -3.107 2.217 1 94.5 98 HIS A O 1
ATOM 819 N N . GLN A 1 99 ? 21.547 -1.261 1.236 1 97.94 99 GLN A N 1
ATOM 820 C CA . GLN A 1 99 ? 20.875 -0.789 2.438 1 97.94 99 GLN A CA 1
ATOM 821 C C . GLN A 1 99 ? 19.359 -1.038 2.35 1 97.94 99 GLN A C 1
ATOM 823 O O . GLN A 1 99 ? 18.734 -0.713 1.342 1 97.94 99 GLN A O 1
ATOM 828 N N . LEU A 1 100 ? 18.859 -1.592 3.424 1 98.75 100 LEU A N 1
ATOM 829 C CA . LEU A 1 100 ? 17.422 -1.867 3.473 1 98.75 100 LEU A CA 1
ATOM 830 C C . LEU A 1 100 ? 16.625 -0.573 3.582 1 98.75 100 LEU A C 1
ATOM 832 O O . LEU A 1 100 ? 16.797 0.183 4.543 1 98.75 100 LEU A O 1
ATOM 836 N N . VAL A 1 101 ? 15.766 -0.338 2.561 1 98.62 101 VAL A N 1
ATOM 837 C CA . VAL A 1 101 ? 15 0.899 2.615 1 98.62 101 VAL A CA 1
ATOM 838 C C . VAL A 1 101 ? 13.562 0.597 3.037 1 98.62 101 VAL A C 1
ATOM 840 O O . VAL A 1 101 ? 12.852 1.479 3.525 1 98.62 101 VAL A O 1
ATOM 843 N N . ALA A 1 102 ? 13.125 -0.637 2.785 1 98.81 102 ALA A N 1
ATOM 844 C CA . ALA A 1 102 ? 11.797 -1.039 3.229 1 98.81 102 ALA A CA 1
ATOM 845 C C . ALA A 1 102 ? 11.672 -2.559 3.283 1 98.81 102 ALA A C 1
ATOM 847 O O . ALA A 1 102 ? 12.414 -3.273 2.605 1 98.81 102 ALA A O 1
ATOM 848 N N . SER A 1 103 ? 10.773 -3.039 4.062 1 98.88 103 SER A N 1
ATOM 849 C CA . SER A 1 103 ? 10.305 -4.422 4.082 1 98.88 103 SER A CA 1
ATOM 850 C C . SER A 1 103 ? 8.789 -4.492 3.934 1 98.88 103 SER A C 1
ATOM 852 O O . SER A 1 103 ? 8.062 -3.664 4.492 1 98.88 103 SER A O 1
ATOM 854 N N . VAL A 1 104 ? 8.375 -5.445 3.193 1 98.88 104 VAL A N 1
ATOM 855 C CA . VAL A 1 104 ? 6.949 -5.602 2.932 1 98.88 104 VAL A CA 1
ATOM 856 C C . VAL A 1 104 ? 6.539 -7.059 3.146 1 98.88 104 VAL A C 1
ATOM 858 O O . VAL A 1 104 ? 7.293 -7.977 2.814 1 98.88 104 VAL A O 1
ATOM 861 N N . SER A 1 105 ? 5.379 -7.27 3.711 1 98.81 105 SER A N 1
ATOM 862 C CA . SER A 1 105 ? 4.781 -8.594 3.828 1 98.81 105 SER A CA 1
ATOM 863 C C . SER A 1 105 ? 3.371 -8.617 3.25 1 98.81 105 SER A C 1
ATOM 865 O O . SER A 1 105 ? 2.598 -7.68 3.447 1 98.81 105 SER A O 1
ATOM 867 N N . MET A 1 106 ? 3.094 -9.617 2.516 1 98.62 106 MET A N 1
ATOM 868 C CA . MET A 1 106 ? 1.781 -9.797 1.901 1 98.62 106 MET A CA 1
ATOM 869 C C . MET A 1 106 ? 1.279 -11.219 2.1 1 98.62 106 MET A C 1
ATOM 871 O O . MET A 1 106 ? 2.053 -12.172 2.002 1 98.62 106 MET A O 1
ATOM 875 N N . ILE A 1 107 ? 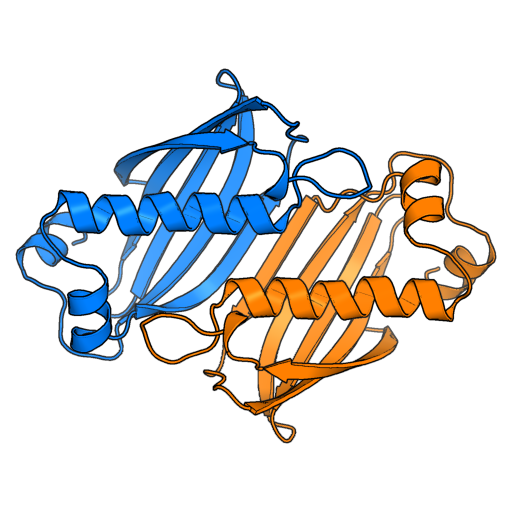-0.013 -11.359 2.373 1 98.12 107 ILE A N 1
ATOM 876 C CA . ILE A 1 107 ? -0.647 -12.672 2.457 1 98.12 107 ILE A CA 1
ATOM 877 C C . ILE A 1 107 ? -1.717 -12.797 1.375 1 98.12 107 ILE A C 1
ATOM 879 O O . ILE A 1 107 ? -2.615 -11.953 1.281 1 98.12 107 ILE A O 1
ATOM 883 N N . HIS A 1 108 ? -1.584 -13.805 0.609 1 96 108 HIS A N 1
ATOM 884 C CA . HIS A 1 108 ? -2.594 -14.148 -0.385 1 96 108 HIS A CA 1
ATOM 885 C C . HIS A 1 108 ? -3.365 -15.398 0.024 1 96 108 HIS A C 1
ATOM 887 O O . HIS A 1 108 ? -2.783 -16.344 0.556 1 96 108 HIS A O 1
ATOM 893 N N . VAL A 1 109 ? -4.605 -15.359 -0.268 1 94.06 109 VAL A N 1
ATOM 894 C CA . VAL A 1 109 ? -5.43 -16.547 -0.08 1 94.06 109 VAL A CA 1
ATOM 895 C C . VAL A 1 109 ? -5.711 -17.203 -1.431 1 94.06 109 VAL A C 1
ATOM 897 O O . VAL A 1 109 ? -5.848 -16.516 -2.445 1 94.06 109 VAL A O 1
ATOM 900 N N . CYS A 1 110 ? -5.805 -18.469 -1.396 1 88.38 110 CYS A N 1
ATOM 901 C CA . CYS A 1 110 ? -6.16 -19.219 -2.594 1 88.38 110 CYS A CA 1
ATOM 902 C C . CYS A 1 110 ? -7.629 -19.625 -2.562 1 88.38 110 CYS A C 1
ATOM 904 O O . CYS A 1 110 ? -8.008 -20.562 -1.857 1 88.38 110 CYS A O 1
ATOM 906 N N . LEU A 1 111 ? -8.555 -18.953 -3.229 1 84.19 111 LEU A N 1
ATOM 907 C CA . LEU A 1 111 ? -9.984 -19.203 -3.15 1 84.19 111 LEU A CA 1
ATOM 908 C C . LEU A 1 111 ? -10.453 -20.062 -4.316 1 84.19 111 LEU A C 1
ATOM 910 O O . LEU A 1 111 ? -11.516 -20.688 -4.246 1 84.19 111 LEU A O 1
ATOM 914 N N . GLY A 1 112 ? -9.68 -20.438 -5.301 1 79.75 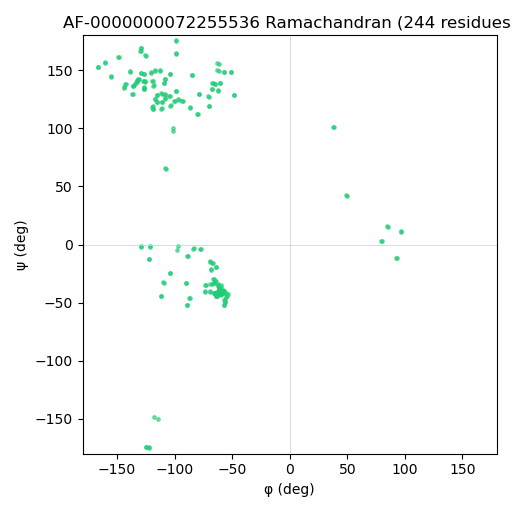112 GLY A N 1
ATOM 915 C CA . GLY A 1 112 ? -10.047 -21.219 -6.473 1 79.75 112 GLY A CA 1
A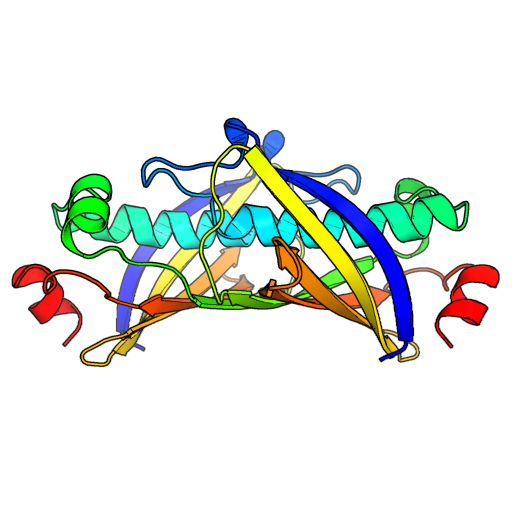TOM 916 C C . GLY A 1 112 ? -9.383 -22.578 -6.516 1 79.75 112 GLY A C 1
ATOM 917 O O . GLY A 1 112 ? -9.273 -23.25 -5.492 1 79.75 112 GLY A O 1
ATOM 918 N N . GLN A 1 113 ? -9.203 -22.953 -7.645 1 79.88 113 GLN A N 1
ATOM 919 C CA . GLN A 1 113 ? -8.539 -24.234 -7.852 1 79.88 113 GLN A CA 1
ATOM 920 C C . GLN A 1 113 ? -7.129 -24.219 -7.266 1 79.88 113 GLN A C 1
ATOM 922 O O . GLN A 1 113 ? -6.551 -23.156 -7.043 1 79.88 113 GLN A O 1
ATOM 927 N N . THR A 1 114 ? -6.754 -25.375 -6.992 1 79.31 114 THR A N 1
ATOM 928 C CA . THR A 1 114 ? -5.402 -25.547 -6.469 1 79.31 114 THR A CA 1
ATOM 929 C C . THR A 1 114 ? -4.367 -24.984 -7.438 1 79.31 114 THR A C 1
ATOM 931 O O . THR A 1 114 ? -4.59 -24.969 -8.648 1 79.31 114 THR A O 1
ATOM 934 N N . LEU A 1 115 ? -3.293 -24.5 -6.934 1 83.12 115 LEU A N 1
ATOM 935 C CA . LEU A 1 115 ? -2.178 -24.016 -7.738 1 83.12 115 LEU A CA 1
ATOM 936 C C . LEU A 1 115 ? -1.589 -25.125 -8.586 1 83.12 115 LEU A C 1
ATOM 938 O O . LEU A 1 115 ? -1.691 -26.312 -8.227 1 83.12 115 LEU A O 1
ATOM 942 N N . PRO A 1 116 ? -1.088 -24.719 -9.688 1 83.81 116 PRO A N 1
ATOM 943 C CA . PRO A 1 116 ? -0.39 -25.719 -10.484 1 83.81 116 PRO A CA 1
ATOM 944 C C . PRO A 1 116 ? 0.648 -26.5 -9.68 1 83.81 116 PRO A C 1
ATOM 946 O O . PRO A 1 116 ? 1.256 -25.953 -8.758 1 83.81 116 PRO A O 1
ATOM 949 N N . GLU A 1 117 ? 0.805 -27.719 -10.086 1 85.19 117 GLU A N 1
ATOM 950 C CA . GLU A 1 117 ? 1.681 -28.641 -9.367 1 85.19 117 GLU A CA 1
ATOM 951 C C . GLU A 1 117 ? 3.088 -28.062 -9.227 1 85.19 117 GLU A C 1
ATOM 953 O O . GLU A 1 117 ? 3.723 -28.219 -8.18 1 85.19 117 GLU A O 1
ATOM 958 N N . GLN A 1 118 ? 3.596 -27.516 -10.289 1 87.31 118 GLN A N 1
ATOM 959 C CA . GLN A 1 118 ? 4.934 -26.922 -10.289 1 87.31 118 GLN A CA 1
ATOM 960 C C . GLN A 1 118 ? 5.078 -25.891 -9.172 1 87.31 118 GLN A C 1
ATOM 962 O O . GLN A 1 118 ? 6.098 -25.844 -8.484 1 87.31 118 GLN A O 1
ATOM 967 N N . LEU A 1 119 ? 4.07 -25.078 -9 1 87.12 119 LEU A N 1
ATOM 968 C CA . LEU A 1 119 ? 4.086 -24.047 -7.973 1 87.12 119 LEU A CA 1
ATOM 969 C C . LEU A 1 119 ? 3.914 -24.656 -6.586 1 87.12 119 LEU A C 1
ATOM 971 O O . LEU A 1 119 ? 4.52 -24.188 -5.617 1 87.12 119 LEU A O 1
ATOM 975 N N . MET A 1 120 ? 3.148 -25.672 -6.574 1 85.44 120 MET A N 1
ATOM 976 C CA . MET A 1 120 ? 2.986 -26.391 -5.309 1 85.44 120 MET A CA 1
ATOM 977 C C . MET A 1 120 ? 4.316 -26.953 -4.832 1 85.44 120 MET A C 1
ATOM 979 O O . MET A 1 120 ? 4.621 -26.922 -3.639 1 85.44 120 MET A O 1
ATOM 983 N N . LYS A 1 121 ? 5.09 -27.406 -5.738 1 88.81 121 LYS A N 1
ATOM 984 C CA . LYS A 1 121 ? 6.395 -27.969 -5.41 1 88.81 121 LYS A CA 1
ATOM 985 C C . LYS A 1 121 ? 7.352 -26.906 -4.898 1 88.81 121 LYS A C 1
ATOM 987 O O . LYS A 1 121 ? 8.203 -27.172 -4.047 1 88.81 121 LYS A O 1
ATOM 992 N N . ILE A 1 122 ? 7.184 -25.766 -5.434 1 89 122 ILE A N 1
ATOM 993 C CA . ILE A 1 122 ? 8.047 -24.656 -5.027 1 89 122 ILE A CA 1
ATOM 994 C C . ILE A 1 122 ? 7.645 -24.172 -3.639 1 89 122 ILE A C 1
ATOM 996 O O . ILE A 1 122 ? 8.508 -23.875 -2.805 1 89 122 ILE A O 1
ATOM 1000 N N . PHE A 1 123 ? 6.371 -24.094 -3.352 1 89.12 123 PHE A N 1
ATOM 1001 C CA . PHE A 1 123 ? 5.867 -23.453 -2.148 1 89.12 123 PHE A CA 1
ATOM 1002 C C . PHE A 1 123 ? 5.762 -24.438 -0.999 1 89.12 123 PHE A C 1
ATOM 1004 O O . PHE A 1 123 ? 5.809 -24.047 0.17 1 89.12 123 PHE A O 1
ATOM 1011 N N . PHE A 1 124 ? 5.453 -25.672 -1.322 1 82.31 124 PHE A N 1
ATOM 1012 C CA . PHE A 1 124 ? 5.207 -26.656 -0.28 1 82.31 124 PHE A CA 1
ATOM 1013 C C . PHE A 1 124 ? 6.262 -27.766 -0.32 1 82.31 124 PHE A C 1
ATOM 1015 O O . PHE A 1 124 ? 6.668 -28.281 0.724 1 82.31 124 PHE A O 1
ATOM 1022 N N . MET B 1 1 ? -10.375 5.242 19.625 1 90.69 1 MET B N 1
ATOM 1023 C CA . MET B 1 1 ? -9.906 6.031 18.5 1 90.69 1 MET B CA 1
ATOM 1024 C C . MET B 1 1 ? -10.766 7.277 18.297 1 90.69 1 MET B C 1
ATOM 1026 O O . MET B 1 1 ? -11.961 7.262 18.594 1 90.69 1 MET B O 1
ATOM 1030 N N . LYS B 1 2 ? -10.148 8.43 17.953 1 95.69 2 LYS B N 1
ATOM 1031 C CA . LYS B 1 2 ? -10.852 9.688 17.719 1 95.69 2 LYS B CA 1
ATOM 1032 C C . LYS B 1 2 ? -11.195 9.867 16.25 1 95.69 2 LYS B C 1
ATOM 1034 O O . LYS B 1 2 ? -10.305 9.836 15.391 1 95.69 2 LYS B O 1
ATOM 1039 N N . LEU B 1 3 ? -12.547 10.07 15.969 1 97.75 3 LEU B N 1
ATOM 1040 C CA . LEU B 1 3 ? -12.984 10.312 14.602 1 97.75 3 LEU B CA 1
ATOM 1041 C C . LEU B 1 3 ? -12.539 11.688 14.125 1 97.75 3 LEU B C 1
ATOM 1043 O O . LEU B 1 3 ? -12.828 12.695 14.773 1 97.75 3 LEU B O 1
ATOM 1047 N N . LEU B 1 4 ? -11.891 11.688 13 1 97.88 4 LEU B N 1
ATOM 1048 C CA . LEU B 1 4 ? -11.344 12.961 12.547 1 97.88 4 LEU B CA 1
ATOM 1049 C C . LEU B 1 4 ? -12.07 13.453 11.305 1 97.88 4 LEU B C 1
ATOM 1051 O O . LEU B 1 4 ? -12.438 14.633 11.211 1 97.88 4 LEU B O 1
ATOM 1055 N N . HIS B 1 5 ? -12.328 12.586 10.344 1 98.38 5 HIS B N 1
ATOM 1056 C CA . HIS B 1 5 ? -12.766 13.023 9.023 1 98.38 5 HIS B CA 1
ATOM 1057 C C . HIS B 1 5 ? -13.312 11.852 8.211 1 98.38 5 HIS B C 1
ATOM 1059 O O . HIS B 1 5 ? -12.938 10.695 8.453 1 98.38 5 HIS B O 1
ATOM 1065 N N . THR B 1 6 ? -14.195 12.125 7.316 1 98.75 6 THR B N 1
ATOM 1066 C CA . THR B 1 6 ? -14.727 11.125 6.398 1 98.75 6 THR B CA 1
ATOM 1067 C C . THR B 1 6 ? -14.797 11.68 4.977 1 98.75 6 THR B C 1
ATOM 1069 O O . THR B 1 6 ? -15.195 12.828 4.773 1 98.75 6 THR B O 1
ATOM 1072 N N . ILE B 1 7 ? -14.383 10.883 4.008 1 98.81 7 ILE B N 1
ATOM 1073 C CA . ILE B 1 7 ? -14.547 11.25 2.607 1 98.81 7 ILE B CA 1
ATOM 1074 C C . ILE B 1 7 ? -15.211 10.109 1.844 1 98.81 7 ILE B C 1
ATOM 1076 O O . ILE B 1 7 ? -15.383 9.016 2.383 1 98.81 7 ILE B O 1
ATOM 1080 N N . GLU B 1 8 ? -15.602 10.469 0.625 1 98.69 8 GLU B N 1
ATOM 1081 C CA . GLU B 1 8 ? -16.141 9.461 -0.281 1 98.69 8 GLU B CA 1
ATOM 1082 C C . GLU B 1 8 ? -15.281 9.344 -1.544 1 98.69 8 GLU B C 1
ATOM 1084 O O . GLU B 1 8 ? -14.797 10.352 -2.062 1 98.69 8 GLU B O 1
ATOM 1089 N N . GLU B 1 9 ? -15.117 8.102 -1.979 1 98.75 9 GLU B N 1
ATOM 1090 C CA . GLU B 1 9 ? -14.414 7.812 -3.223 1 98.75 9 GLU B CA 1
ATOM 1091 C C . GLU B 1 9 ? -15.234 6.887 -4.117 1 98.75 9 GLU B C 1
ATOM 1093 O O . GLU B 1 9 ? -16.016 6.066 -3.627 1 98.75 9 GLU B O 1
ATOM 1098 N N . ILE B 1 10 ? -15.086 7.082 -5.414 1 98.69 10 ILE B N 1
ATOM 1099 C CA . ILE B 1 10 ? -15.672 6.172 -6.395 1 98.69 10 ILE B CA 1
ATOM 1100 C C . ILE B 1 10 ? -14.562 5.367 -7.07 1 98.69 10 ILE B C 1
ATOM 1102 O O . ILE B 1 10 ? -13.492 5.902 -7.375 1 98.69 10 ILE B O 1
ATOM 1106 N N . VAL B 1 11 ? -14.852 4.066 -7.258 1 98.81 11 VAL B N 1
ATOM 1107 C CA . VAL B 1 11 ? -13.906 3.223 -7.98 1 98.81 11 VAL B CA 1
ATOM 1108 C C . VAL B 1 11 ? -14.07 3.438 -9.484 1 98.81 11 VAL B C 1
ATOM 1110 O O . VAL B 1 11 ? -15.055 2.996 -10.078 1 98.81 11 VAL B O 1
ATOM 1113 N N . TYR B 1 12 ? -13.086 4.008 -10.086 1 98.75 12 TYR B N 1
ATOM 1114 C CA . TYR B 1 12 ? -13.078 4.25 -11.523 1 98.75 12 TYR B CA 1
ATOM 1115 C C . TYR B 1 12 ? -12.281 3.176 -12.25 1 98.75 12 TYR B C 1
ATOM 1117 O O . TYR B 1 12 ? -11.641 2.332 -11.617 1 98.75 12 TYR B O 1
ATOM 1125 N N . LEU B 1 13 ? -12.258 3.203 -13.523 1 98.38 13 LEU B N 1
ATOM 1126 C CA . LEU B 1 13 ? -11.609 2.189 -14.344 1 98.38 13 LEU B CA 1
ATOM 1127 C C . LEU B 1 13 ? -10.117 2.109 -14.031 1 98.38 13 LEU B C 1
ATOM 1129 O O . LEU B 1 13 ? -9.555 1.017 -13.953 1 98.38 13 LEU B O 1
ATOM 1133 N N . GLU B 1 14 ? -9.43 3.174 -13.812 1 97.94 14 GLU B N 1
ATOM 1134 C CA . GLU B 1 14 ? -7.988 3.227 -13.57 1 97.94 14 GLU B CA 1
ATOM 1135 C C . GLU B 1 14 ? -7.621 2.555 -12.25 1 97.94 14 GLU B C 1
ATOM 1137 O O . GLU B 1 14 ? -6.449 2.26 -12.008 1 97.94 14 GLU B O 1
ATOM 1142 N N . HIS B 1 15 ? -8.68 2.361 -11.422 1 98.25 15 HIS B N 1
ATOM 1143 C CA . HIS B 1 15 ? -8.438 1.756 -10.117 1 98.25 15 HIS B CA 1
ATOM 1144 C C . HIS B 1 15 ? -8.523 0.235 -10.195 1 98.25 15 HIS B C 1
ATOM 1146 O O . HIS B 1 15 ? -8.258 -0.456 -9.211 1 98.25 15 HIS B O 1
ATOM 1152 N N . THR B 1 16 ? -8.984 -0.299 -11.32 1 97.12 16 THR B N 1
ATOM 1153 C CA . THR B 1 16 ? -9.203 -1.736 -11.438 1 97.12 16 THR B CA 1
ATOM 1154 C C . THR B 1 16 ? -8.031 -2.408 -12.141 1 97.12 16 THR B C 1
ATOM 1156 O O . THR B 1 16 ? -7.141 -1.73 -12.664 1 97.12 16 THR B O 1
ATOM 1159 N N . ASP B 1 17 ? -8.008 -3.709 -12 1 94.25 17 ASP B N 1
ATOM 1160 C CA . ASP B 1 17 ? -6.926 -4.469 -12.617 1 94.25 17 ASP B CA 1
ATOM 1161 C C . ASP B 1 17 ? -7.473 -5.562 -13.523 1 94.25 17 ASP B C 1
ATOM 1163 O O . ASP B 1 17 ? -8.68 -5.613 -13.789 1 94.25 17 ASP B O 1
ATOM 1167 N N . ALA B 1 18 ? -6.602 -6.41 -14.055 1 91.69 18 ALA B N 1
ATOM 1168 C CA . ALA B 1 18 ? -6.957 -7.398 -15.07 1 91.69 18 ALA B CA 1
ATOM 1169 C C . ALA B 1 18 ? -7.844 -8.492 -14.484 1 91.69 18 ALA B C 1
ATOM 1171 O O . ALA B 1 18 ? -8.445 -9.281 -15.227 1 91.69 18 ALA B O 1
ATOM 1172 N N . ALA B 1 19 ? -7.926 -8.57 -13.125 1 90.62 19 ALA B N 1
ATOM 1173 C CA . ALA B 1 19 ? -8.82 -9.539 -12.492 1 90.62 19 ALA B CA 1
ATOM 1174 C C . ALA B 1 19 ? -10.242 -8.992 -12.406 1 90.62 19 ALA B C 1
ATOM 1176 O O . ALA B 1 19 ? -11.148 -9.68 -11.922 1 90.62 19 ALA B O 1
ATOM 1177 N N . GLY B 1 20 ? -10.438 -7.727 -12.836 1 93.69 20 GLY B N 1
ATOM 1178 C CA . GLY B 1 20 ? -11.766 -7.133 -12.859 1 93.69 20 GLY B CA 1
ATOM 1179 C C . GLY B 1 20 ? -12.164 -6.523 -11.531 1 93.69 20 GLY B C 1
ATOM 1180 O O . GLY B 1 20 ? -13.352 -6.273 -11.289 1 93.69 20 GLY B O 1
ATOM 1181 N N . VAL B 1 21 ? -11.219 -6.32 -10.664 1 95.88 21 VAL B N 1
ATOM 1182 C CA . VAL B 1 21 ? -11.5 -5.785 -9.336 1 95.88 21 VAL B CA 1
ATOM 1183 C C . VAL B 1 21 ? -10.578 -4.605 -9.047 1 95.88 21 VAL B C 1
ATOM 1185 O O . VAL B 1 21 ? -9.633 -4.352 -9.797 1 95.88 21 VAL B O 1
ATOM 1188 N N . MET B 1 22 ? -10.922 -3.875 -8.008 1 97.81 22 MET B N 1
ATOM 1189 C CA . MET B 1 22 ? -10.023 -2.807 -7.594 1 97.81 22 MET B CA 1
ATOM 1190 C C . MET B 1 22 ? -8.672 -3.373 -7.16 1 97.81 22 MET B C 1
ATOM 1192 O O . MET B 1 22 ? -8.617 -4.344 -6.402 1 97.81 22 MET B O 1
ATOM 1196 N N . TYR B 1 23 ? -7.629 -2.744 -7.676 1 97.31 23 TYR B N 1
ATOM 1197 C CA . TYR B 1 23 ? -6.273 -3.107 -7.281 1 97.31 23 TYR B CA 1
ATOM 1198 C C . TYR B 1 23 ? -6.035 -2.807 -5.809 1 97.31 23 TYR B C 1
ATOM 1200 O O . TYR B 1 23 ? -6.453 -1.761 -5.305 1 97.31 23 TYR B O 1
ATOM 1208 N N . PHE B 1 24 ? -5.383 -3.676 -5.066 1 97.5 24 PHE B N 1
ATOM 1209 C CA . PHE B 1 24 ? -5.309 -3.607 -3.613 1 97.5 24 PHE B CA 1
ATOM 1210 C C . PHE B 1 24 ? -4.629 -2.32 -3.164 1 97.5 24 PHE B C 1
ATOM 1212 O O . PHE B 1 24 ? -5.023 -1.72 -2.162 1 97.5 24 PHE B O 1
ATOM 1219 N N . ALA B 1 25 ? -3.615 -1.896 -3.875 1 97.81 25 ALA B N 1
ATOM 1220 C CA . ALA B 1 25 ? -2.838 -0.732 -3.457 1 97.81 25 ALA B CA 1
ATOM 1221 C C . ALA B 1 25 ? -3.664 0.546 -3.562 1 97.81 25 ALA B C 1
ATOM 1223 O O . ALA B 1 25 ? -3.35 1.551 -2.92 1 97.81 25 ALA B O 1
ATOM 1224 N N . THR B 1 26 ? -4.699 0.462 -4.391 1 98 26 THR B N 1
ATOM 1225 C CA . THR B 1 26 ? -5.582 1.616 -4.535 1 98 26 THR B CA 1
ATOM 1226 C C . THR B 1 26 ? -6.242 1.963 -3.205 1 98 26 THR B C 1
ATOM 1228 O O . THR B 1 26 ? -6.43 3.139 -2.887 1 98 26 THR B O 1
ATOM 1231 N N . LEU B 1 27 ? -6.594 0.984 -2.443 1 97.75 27 LEU B N 1
ATOM 1232 C CA . LEU B 1 27 ? -7.246 1.229 -1.162 1 97.75 27 LEU B CA 1
ATOM 1233 C C . LEU B 1 27 ? -6.328 2.004 -0.223 1 97.75 27 LEU B C 1
ATOM 1235 O O . LEU B 1 27 ? -6.797 2.822 0.573 1 97.75 27 LEU B O 1
ATOM 1239 N N . VAL B 1 28 ? -5.059 1.749 -0.322 1 98.38 28 VAL B N 1
ATOM 1240 C CA . VAL B 1 28 ? -4.066 2.461 0.476 1 98.38 28 VAL B CA 1
ATOM 1241 C C . VAL B 1 28 ? -4.031 3.932 0.066 1 98.38 28 VAL B C 1
ATOM 1243 O O . VAL B 1 28 ? -3.998 4.82 0.92 1 98.38 28 VAL B O 1
ATOM 1246 N N . ASN B 1 29 ? -4.109 4.137 -1.225 1 98.31 29 ASN B N 1
ATOM 1247 C CA . ASN B 1 29 ? -4.172 5.504 -1.73 1 98.31 29 ASN B CA 1
ATOM 1248 C C . ASN B 1 29 ? -5.434 6.219 -1.255 1 98.31 29 ASN B C 1
ATOM 1250 O O . ASN B 1 29 ? -5.375 7.371 -0.825 1 98.31 29 ASN B O 1
ATOM 1254 N N . PHE B 1 30 ? -6.523 5.52 -1.332 1 98.81 30 PHE B N 1
ATOM 1255 C CA . PHE B 1 30 ? -7.785 6.094 -0.883 1 98.81 30 PHE B CA 1
ATOM 1256 C C . PHE B 1 30 ? -7.711 6.477 0.59 1 98.81 30 PHE B C 1
ATOM 1258 O O . PHE B 1 30 ? -8.195 7.539 0.985 1 98.81 30 PHE B O 1
ATOM 1265 N N . ALA B 1 31 ? -7.137 5.613 1.384 1 98.81 31 ALA B N 1
ATOM 1266 C CA . ALA B 1 31 ? -6.941 5.949 2.793 1 98.81 31 ALA B CA 1
ATOM 1267 C C . ALA B 1 31 ? -6.141 7.238 2.947 1 98.81 31 ALA B C 1
ATOM 1269 O O . ALA B 1 31 ? -6.531 8.133 3.705 1 98.81 31 ALA B O 1
ATOM 1270 N N . HIS B 1 32 ? -5.078 7.316 2.223 1 98.06 32 HIS B N 1
ATOM 1271 C CA . HIS B 1 32 ? -4.223 8.492 2.342 1 98.06 32 HIS B CA 1
ATOM 1272 C C . HIS B 1 32 ? -4.934 9.742 1.837 1 98.06 32 HIS B C 1
ATOM 1274 O O . HIS B 1 32 ? -4.68 10.852 2.326 1 98.06 32 HIS B O 1
ATOM 1280 N N . HIS B 1 33 ? -5.855 9.602 0.864 1 98.06 33 HIS B N 1
ATOM 1281 C CA . HIS B 1 33 ? -6.66 10.734 0.426 1 98.06 33 HIS B CA 1
ATOM 1282 C C . HIS B 1 33 ? -7.422 11.352 1.593 1 98.06 33 HIS B C 1
ATOM 1284 O O . HIS B 1 33 ? -7.57 12.578 1.666 1 98.06 33 HIS B O 1
ATOM 1290 N N . ALA B 1 34 ? -7.938 10.508 2.473 1 98.5 34 ALA B N 1
ATOM 1291 C CA . ALA B 1 34 ? -8.633 11.016 3.65 1 98.5 34 ALA B CA 1
ATOM 1292 C C . ALA B 1 34 ? -7.688 11.82 4.543 1 98.5 34 ALA B C 1
ATOM 1294 O O . ALA B 1 34 ? -8.07 12.852 5.094 1 98.5 34 ALA B O 1
ATOM 1295 N N . PHE B 1 35 ? -6.512 11.32 4.68 1 96.94 35 PHE B N 1
ATOM 1296 C CA . PHE B 1 35 ? -5.469 12.008 5.426 1 96.94 35 PHE B CA 1
ATOM 1297 C C . PHE B 1 35 ? -5.223 13.398 4.852 1 96.94 35 PHE B C 1
ATOM 1299 O O . PHE B 1 35 ? -5.273 14.398 5.574 1 96.94 35 PHE B O 1
ATOM 1306 N N . GLU B 1 36 ? -4.996 13.461 3.568 1 95.56 36 GLU B N 1
ATOM 1307 C CA . GLU B 1 36 ? -4.727 14.734 2.904 1 95.56 36 GLU B CA 1
ATOM 1308 C C . GLU B 1 36 ? -5.918 15.68 3.01 1 95.56 36 GLU B C 1
ATOM 1310 O O . GLU B 1 36 ? -5.754 16.875 3.275 1 95.56 36 GLU B O 1
ATOM 1315 N N . SER B 1 37 ? -7.078 15.133 2.812 1 97.06 37 SER B N 1
ATOM 1316 C CA . SER B 1 37 ? -8.312 15.914 2.891 1 97.06 37 SER B CA 1
ATOM 1317 C C . SER B 1 37 ? -8.492 16.516 4.277 1 97.06 37 SER B C 1
ATOM 1319 O O . SER B 1 37 ? -8.938 17.656 4.41 1 97.06 37 SER B O 1
ATOM 1321 N N . PHE B 1 38 ? -8.203 15.703 5.285 1 97.31 38 PHE B N 1
ATOM 1322 C CA . PHE B 1 38 ? -8.336 16.172 6.66 1 97.31 38 PHE B CA 1
ATOM 1323 C C . PHE B 1 38 ? -7.512 17.422 6.887 1 97.31 38 PHE B C 1
ATOM 1325 O O . PHE B 1 38 ? -8.016 18.422 7.41 1 97.31 38 PHE B O 1
ATOM 1332 N N . PHE B 1 39 ? -6.301 17.406 6.504 1 93.19 39 PHE B N 1
ATOM 1333 C CA . PHE B 1 39 ? -5.418 18.547 6.734 1 93.19 39 PHE B CA 1
ATOM 1334 C C . PHE B 1 39 ? -5.891 19.766 5.945 1 93.19 39 PHE B C 1
ATOM 1336 O O . PHE B 1 39 ? -5.844 20.891 6.445 1 93.19 39 PHE B O 1
ATOM 1343 N N . ALA B 1 40 ? -6.293 19.516 4.719 1 93.88 40 ALA B N 1
ATOM 1344 C CA . ALA B 1 40 ? -6.828 20.609 3.914 1 93.88 40 ALA B CA 1
ATOM 1345 C C . ALA B 1 40 ? -8.023 21.266 4.602 1 93.88 40 ALA B C 1
ATOM 1347 O O . ALA B 1 40 ? -8.148 22.484 4.625 1 93.88 40 ALA B O 1
ATOM 1348 N N . LYS B 1 41 ? -8.844 20.469 5.156 1 94.56 41 LYS B N 1
ATOM 1349 C CA . LYS B 1 41 ? -10.039 20.969 5.832 1 94.56 41 LYS B CA 1
ATOM 1350 C C . LYS B 1 41 ? -9.672 21.797 7.059 1 94.56 41 LYS B C 1
ATOM 1352 O O . LYS B 1 41 ? -10.406 22.719 7.434 1 94.56 41 LYS B O 1
ATOM 1357 N N . GLN B 1 42 ? -8.594 21.422 7.688 1 92.44 42 GLN B N 1
ATOM 1358 C CA . GLN B 1 42 ? -8.125 22.188 8.844 1 92.44 42 GLN B CA 1
ATOM 1359 C C . GLN B 1 42 ? -7.426 23.469 8.414 1 92.44 42 GLN B C 1
ATOM 1361 O O . GLN B 1 42 ? -6.98 24.25 9.258 1 92.44 42 GLN B O 1
ATOM 1366 N N . GLY B 1 43 ? -7.27 23.688 7.117 1 90.75 43 GLY B N 1
ATOM 1367 C CA . GLY B 1 43 ? -6.723 24.922 6.605 1 90.75 43 GLY B CA 1
ATOM 1368 C C . GLY B 1 43 ? -5.238 24.844 6.305 1 90.75 43 GLY B C 1
ATOM 1369 O O . GLY B 1 43 ? -4.578 25.875 6.145 1 90.75 43 GLY B O 1
ATOM 1370 N N . PHE B 1 44 ? -4.711 23.672 6.34 1 88.06 44 PHE B N 1
ATOM 1371 C CA . PHE B 1 44 ? -3.287 23.516 6.062 1 88.06 44 PHE B CA 1
ATOM 1372 C C . PHE B 1 44 ? -3.07 22.797 4.738 1 88.06 44 PHE B C 1
ATOM 1374 O O . PHE B 1 44 ? -3.631 21.719 4.508 1 88.06 44 PHE B O 1
ATOM 1381 N N . ALA B 1 45 ? -2.348 23.516 3.9 1 84.62 45 ALA B N 1
ATOM 1382 C CA . ALA B 1 45 ? -1.899 22.797 2.711 1 84.62 45 ALA B CA 1
ATOM 1383 C C . ALA B 1 45 ? -0.883 21.719 3.07 1 84.62 45 ALA B C 1
ATOM 1385 O O . ALA B 1 45 ? 0.015 21.953 3.885 1 84.62 45 ALA B O 1
ATOM 1386 N N . LEU B 1 46 ? -1.123 20.516 2.469 1 82.12 46 LEU B N 1
ATOM 1387 C CA . LEU B 1 46 ? -0.195 19.438 2.775 1 82.12 46 LEU B CA 1
ATOM 1388 C C . LEU B 1 46 ? 1.226 19.797 2.361 1 82.12 46 LEU B C 1
ATOM 1390 O O . LEU B 1 46 ? 2.188 19.438 3.041 1 82.12 46 LEU B O 1
ATOM 1394 N N . SER B 1 47 ? 1.321 20.5 1.306 1 84.94 47 SER B N 1
ATOM 1395 C CA . SER B 1 47 ? 2.637 20.938 0.843 1 84.94 47 SER B CA 1
ATOM 1396 C C . SER B 1 47 ? 3.352 21.766 1.901 1 84.94 47 SER B C 1
ATOM 1398 O O . SER B 1 47 ? 4.555 21.609 2.111 1 84.94 47 SER B O 1
ATOM 1400 N N . TYR B 1 48 ? 2.623 22.578 2.523 1 82.56 48 TYR B N 1
ATOM 1401 C CA . TYR B 1 48 ? 3.168 23.391 3.605 1 82.56 48 TYR B CA 1
ATOM 1402 C C . TYR B 1 48 ? 3.629 22.516 4.766 1 82.56 48 TYR B C 1
ATOM 1404 O O . TYR B 1 48 ? 4.719 22.703 5.305 1 82.56 48 TYR B O 1
ATOM 1412 N N . LEU B 1 49 ? 2.863 21.547 5.098 1 83.25 49 LEU B N 1
ATOM 1413 C CA . LEU B 1 49 ? 3.176 20.688 6.23 1 83.25 49 LEU B CA 1
ATOM 1414 C C . LEU B 1 49 ? 4.391 19.812 5.934 1 83.25 49 LEU B C 1
ATOM 1416 O O . LEU B 1 49 ? 5.238 19.609 6.805 1 83.25 49 LEU B O 1
ATOM 1420 N N . ILE B 1 50 ? 4.387 19.359 4.723 1 82.69 50 ILE B N 1
ATOM 1421 C CA . ILE B 1 50 ? 5.496 18.516 4.312 1 82.69 50 ILE B CA 1
ATOM 1422 C C . ILE B 1 50 ? 6.797 19.312 4.344 1 82.69 50 ILE B C 1
ATOM 1424 O O . ILE B 1 50 ? 7.828 18.812 4.812 1 82.69 50 ILE B O 1
ATOM 1428 N N . GLN B 1 51 ? 6.785 20.516 3.848 1 80.94 51 GLN B N 1
ATOM 1429 C CA . GLN B 1 51 ? 7.965 21.359 3.854 1 80.94 51 GLN B CA 1
ATOM 1430 C C . GLN B 1 51 ? 8.383 21.719 5.277 1 80.94 51 GLN B C 1
ATOM 1432 O O . GLN B 1 51 ? 9.578 21.797 5.582 1 80.94 51 GLN B O 1
ATOM 1437 N N . ARG B 1 52 ? 7.418 21.812 6.121 1 80.19 52 ARG B N 1
ATOM 1438 C CA . ARG B 1 52 ? 7.668 22.281 7.48 1 80.19 52 ARG B CA 1
ATOM 1439 C C . ARG B 1 52 ? 8.078 21.141 8.391 1 80.19 52 ARG B C 1
ATOM 1441 O O . ARG B 1 52 ? 9.031 21.25 9.156 1 80.19 52 ARG B O 1
ATOM 1448 N N . SER B 1 53 ? 7.406 20.062 8.352 1 78.44 53 SER B N 1
ATOM 1449 C CA . SER B 1 53 ? 7.531 19.031 9.383 1 78.44 53 SER B CA 1
ATOM 1450 C C . SER B 1 53 ? 7.969 17.688 8.781 1 78.44 53 SER B C 1
ATOM 1452 O O . SER B 1 53 ? 8.281 16.75 9.508 1 78.44 53 SER B O 1
ATOM 1454 N N . SER B 1 54 ? 8.133 17.594 7.598 1 85 54 SER B N 1
ATOM 1455 C CA . SER B 1 54 ? 8.398 16.297 6.965 1 85 54 SER B CA 1
ATOM 1456 C C . SER B 1 54 ? 7.59 15.188 7.621 1 85 54 SER B C 1
ATOM 1458 O O . SER B 1 54 ? 7.801 14.867 8.789 1 85 54 SER B O 1
ATOM 1460 N N . LEU B 1 55 ? 6.574 14.672 7.23 1 90.56 55 LEU B N 1
ATOM 1461 C CA . LEU B 1 55 ? 5.707 13.641 7.801 1 90.56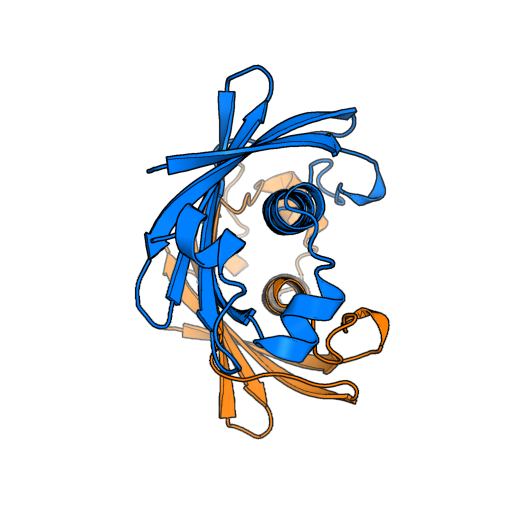 55 LEU B CA 1
ATOM 1462 C C . LEU B 1 55 ? 5.848 12.328 7.043 1 90.56 55 LEU B C 1
ATOM 1464 O O . LEU B 1 55 ? 4.863 11.789 6.535 1 90.56 55 LEU B O 1
ATOM 1468 N N . PRO B 1 56 ? 7.086 11.82 7.191 1 93.81 56 PRO B N 1
ATOM 1469 C CA . PRO B 1 56 ? 7.242 10.555 6.473 1 93.81 56 PRO B CA 1
ATOM 1470 C C . PRO B 1 56 ? 6.391 9.438 7.066 1 93.81 56 PRO B C 1
ATOM 1472 O O . PRO B 1 56 ? 6.219 9.367 8.289 1 93.81 56 PRO B O 1
ATOM 1475 N N . LEU B 1 57 ? 5.828 8.688 6.215 1 96.81 57 LEU B N 1
ATOM 1476 C CA . LEU B 1 57 ? 5.148 7.457 6.621 1 96.81 57 LEU B CA 1
ATOM 1477 C C . LEU B 1 57 ? 6.152 6.34 6.875 1 96.81 57 LEU B C 1
ATOM 1479 O O . LEU B 1 57 ? 6.98 6.035 6.012 1 96.81 57 LEU B O 1
ATOM 1483 N N . VAL B 1 58 ? 6.062 5.645 8.062 1 97.94 58 VAL B N 1
ATOM 1484 C CA . VAL B 1 58 ? 7.113 4.688 8.398 1 97.94 58 VAL B CA 1
ATOM 1485 C C . VAL B 1 58 ? 6.504 3.305 8.617 1 97.94 58 VAL B C 1
ATOM 1487 O O . VAL B 1 58 ? 7.227 2.314 8.758 1 97.94 58 VAL B O 1
ATOM 1490 N N . HIS B 1 59 ? 5.23 3.256 8.727 1 98.62 59 HIS B N 1
ATOM 1491 C CA . HIS B 1 59 ? 4.523 1.998 8.938 1 98.62 59 HIS B CA 1
ATOM 1492 C C . HIS B 1 59 ? 3.189 1.983 8.203 1 98.62 59 HIS B C 1
ATOM 1494 O O . HIS B 1 59 ? 2.453 2.973 8.219 1 98.62 59 HIS B O 1
ATOM 1500 N N . LEU B 1 60 ? 2.92 0.893 7.547 1 98.81 60 LEU B N 1
ATOM 1501 C CA . LEU B 1 60 ? 1.652 0.669 6.859 1 98.81 60 LEU B CA 1
ATOM 1502 C C . LEU B 1 60 ? 1.139 -0.744 7.113 1 98.81 60 LEU B C 1
ATOM 1504 O O . LEU B 1 60 ? 1.896 -1.711 7.02 1 98.81 60 LEU B O 1
ATOM 1508 N N . HIS B 1 61 ? -0.081 -0.807 7.504 1 98.81 61 HIS B N 1
ATOM 1509 C CA . HIS B 1 61 ? -0.774 -2.082 7.648 1 98.81 61 HIS B CA 1
ATOM 1510 C C . HIS B 1 61 ? -2.17 -2.021 7.031 1 98.81 61 HIS B C 1
ATOM 1512 O O . HIS B 1 61 ? -2.881 -1.028 7.195 1 98.81 61 HIS B O 1
ATOM 1518 N N . ALA B 1 62 ? -2.535 -3.08 6.336 1 98.88 62 ALA B N 1
ATOM 1519 C CA . ALA B 1 62 ? -3.879 -3.135 5.762 1 98.88 62 ALA B CA 1
ATOM 1520 C C . ALA B 1 62 ? -4.445 -4.551 5.82 1 98.88 62 ALA B C 1
ATOM 1522 O O . ALA B 1 62 ? -3.723 -5.523 5.59 1 98.88 62 ALA B O 1
ATOM 1523 N N . GLU B 1 63 ? -5.664 -4.598 6.156 1 98.88 63 GLU B N 1
ATOM 1524 C CA . GLU B 1 63 ? -6.465 -5.812 6.059 1 98.88 63 GLU B CA 1
ATOM 1525 C C . GLU B 1 63 ? -7.598 -5.645 5.043 1 98.88 63 GLU B C 1
ATOM 1527 O O . GLU B 1 63 ? -8.352 -4.672 5.098 1 98.88 63 GLU B O 1
ATOM 1532 N N . TYR B 1 64 ? -7.672 -6.598 4.145 1 98.62 64 TYR B N 1
ATOM 1533 C CA . TYR B 1 64 ? -8.703 -6.578 3.115 1 98.62 64 TYR B CA 1
ATOM 1534 C C . TYR B 1 64 ? -9.75 -7.656 3.371 1 98.62 64 TYR B C 1
ATOM 1536 O O . TYR B 1 64 ? -9.422 -8.844 3.459 1 98.62 64 TYR B O 1
ATOM 1544 N N . TYR B 1 65 ? -10.969 -7.262 3.416 1 98.25 65 TYR B N 1
ATOM 1545 C CA . TYR B 1 65 ? -12.016 -8.188 3.838 1 98.25 65 TYR B CA 1
ATOM 1546 C C . TYR B 1 65 ? -12.906 -8.57 2.666 1 98.25 65 TYR B C 1
ATOM 1548 O O . TYR B 1 65 ? -13.5 -9.656 2.654 1 98.25 65 TYR B O 1
ATOM 1556 N N . SER B 1 66 ? -13.094 -7.648 1.73 1 97.19 66 SER B N 1
ATOM 1557 C CA . SER B 1 66 ? -13.93 -7.934 0.569 1 97.19 66 SER B CA 1
ATOM 1558 C C . SER B 1 66 ? -13.453 -7.168 -0.66 1 97.19 66 SER B C 1
ATOM 1560 O O . SER B 1 66 ? -12.719 -6.184 -0.538 1 97.19 66 SER B O 1
ATOM 1562 N N . THR B 1 67 ? -13.898 -7.648 -1.797 1 95.75 67 THR B N 1
ATOM 1563 C CA . THR B 1 67 ? -13.484 -7.09 -3.076 1 95.75 67 THR B CA 1
ATOM 1564 C C . THR B 1 67 ? -14.344 -5.883 -3.447 1 95.75 67 THR B C 1
ATOM 1566 O O . THR B 1 67 ? -15.531 -5.844 -3.133 1 95.75 67 THR B O 1
ATOM 1569 N N . CYS B 1 68 ? -13.734 -4.898 -4.121 1 98.12 68 CYS B N 1
ATOM 1570 C CA . CYS B 1 68 ? -14.438 -3.746 -4.672 1 98.12 68 CYS B CA 1
ATOM 1571 C C . CYS B 1 68 ? -14.414 -3.77 -6.195 1 98.12 68 CYS B C 1
ATOM 1573 O O . CYS B 1 68 ? -13.461 -4.27 -6.801 1 98.12 68 CYS B O 1
ATOM 1575 N N . TYR B 1 69 ? -15.438 -3.221 -6.797 1 98.19 69 TYR B N 1
ATOM 1576 C CA . TYR B 1 69 ? -15.609 -3.271 -8.242 1 98.19 69 TYR B CA 1
ATOM 1577 C C . TYR B 1 69 ? -15.781 -1.872 -8.82 1 98.19 69 TYR B C 1
ATOM 1579 O O . TYR B 1 69 ? -16.062 -0.919 -8.086 1 98.19 69 TYR B O 1
ATOM 1587 N N . LEU B 1 70 ? -15.578 -1.82 -10.164 1 98.5 70 LEU B N 1
ATOM 1588 C CA . LEU B 1 70 ? -15.828 -0.584 -10.898 1 98.5 70 LEU B CA 1
ATOM 1589 C C . LEU B 1 70 ? -17.188 0.005 -10.531 1 98.5 70 LEU B C 1
ATOM 1591 O O . LEU B 1 70 ? -18.188 -0.711 -10.492 1 98.5 70 LEU B O 1
ATOM 1595 N N . GLY B 1 71 ? -17.172 1.331 -10.156 1 98.5 71 GLY B N 1
ATOM 1596 C CA . GLY B 1 71 ? -18.422 2.033 -9.883 1 98.5 71 GLY B CA 1
ATOM 1597 C C . GLY B 1 71 ? -18.812 1.991 -8.414 1 98.5 71 GLY B C 1
ATOM 1598 O O . GLY B 1 71 ? -19.734 2.691 -7.996 1 98.5 71 GLY B O 1
ATOM 1599 N N . ASP B 1 72 ? -18.172 1.181 -7.641 1 98.69 72 ASP B N 1
ATOM 1600 C CA . ASP B 1 72 ? -18.469 1.11 -6.215 1 98.69 72 ASP B CA 1
ATOM 1601 C C . ASP B 1 72 ? -18.234 2.455 -5.535 1 98.69 72 ASP B C 1
ATOM 1603 O O . ASP B 1 72 ? -17.25 3.137 -5.828 1 98.69 72 ASP B O 1
ATOM 1607 N N . HIS B 1 73 ? -19.109 2.848 -4.637 1 98.75 73 HIS B N 1
ATOM 1608 C CA . HIS B 1 73 ? -18.938 3.998 -3.756 1 98.75 73 HIS B CA 1
ATOM 1609 C C . HIS B 1 73 ? -18.406 3.574 -2.395 1 98.75 73 HIS B C 1
ATOM 1611 O O . HIS B 1 73 ? -18.984 2.727 -1.722 1 98.75 73 HIS B O 1
ATOM 1617 N N . LEU B 1 74 ? -17.297 4.199 -2.037 1 98.88 74 LEU B N 1
ATOM 1618 C CA . LEU B 1 74 ? -16.641 3.822 -0.791 1 98.88 74 LEU B CA 1
ATOM 1619 C C . LEU B 1 74 ? -16.594 5 0.179 1 98.88 74 LEU B C 1
ATOM 1621 O O . LEU B 1 74 ? -16.359 6.137 -0.227 1 98.88 74 LEU B O 1
ATOM 1625 N N . LYS B 1 75 ? -16.891 4.711 1.408 1 98.88 75 LYS B N 1
ATOM 1626 C CA . LYS B 1 75 ? -16.719 5.68 2.49 1 98.88 75 LYS B CA 1
ATOM 1627 C C . LYS B 1 75 ? -15.43 5.426 3.256 1 98.88 75 LYS B C 1
ATOM 1629 O O . LYS B 1 75 ? -15.195 4.316 3.746 1 98.88 75 LYS B O 1
ATOM 1634 N N . ILE B 1 76 ? -14.594 6.387 3.328 1 98.88 76 ILE B N 1
ATOM 1635 C CA . ILE B 1 76 ? -13.312 6.289 4.027 1 98.88 76 ILE B CA 1
ATOM 1636 C C . ILE B 1 76 ? -13.344 7.164 5.277 1 98.88 76 ILE B C 1
ATOM 1638 O O . ILE B 1 76 ? -13.469 8.391 5.184 1 98.88 76 ILE B O 1
ATOM 1642 N N . THR B 1 77 ? -13.203 6.508 6.426 1 98.88 77 THR B N 1
ATOM 1643 C CA . THR B 1 77 ? -13.219 7.234 7.688 1 98.88 77 THR B CA 1
ATOM 1644 C C . THR B 1 77 ? -11.836 7.211 8.344 1 98.88 77 THR B C 1
ATOM 1646 O O . THR B 1 77 ? -11.234 6.145 8.492 1 98.88 77 THR B O 1
ATOM 1649 N N . LEU B 1 78 ? -11.383 8.383 8.734 1 98.81 78 LEU B N 1
ATOM 1650 C CA . LEU B 1 78 ? -10.062 8.57 9.336 1 98.81 78 LEU B CA 1
ATOM 1651 C C . LEU B 1 78 ? -10.18 8.781 10.836 1 98.81 78 LEU B C 1
ATOM 1653 O O . LEU B 1 78 ? -10.938 9.641 11.297 1 98.81 78 LEU B O 1
ATOM 1657 N N . TYR B 1 79 ? -9.406 7.961 11.57 1 98.62 79 TYR B N 1
ATOM 1658 C CA . TYR B 1 79 ? -9.344 8.07 13.023 1 98.62 79 TYR B CA 1
ATOM 1659 C C . TYR B 1 79 ? -7.922 8.352 13.484 1 98.62 79 TYR B C 1
ATOM 1661 O O . TYR B 1 79 ? -6.961 7.836 12.906 1 98.62 79 TYR B O 1
ATOM 1669 N N . LEU B 1 80 ? -7.805 9.07 14.555 1 98.12 80 LEU B N 1
ATOM 1670 C CA . LEU B 1 80 ? -6.559 9.133 15.312 1 98.12 80 LEU B CA 1
ATOM 1671 C C . LEU B 1 80 ? -6.477 7.996 16.328 1 98.12 80 LEU B C 1
ATOM 1673 O O . LEU B 1 80 ? -7.305 7.914 17.234 1 98.12 80 LEU B O 1
ATOM 1677 N N . GLN B 1 81 ? -5.5 7.172 16.141 1 97.44 81 GLN B N 1
ATOM 1678 C CA . GLN B 1 81 ? -5.371 6.016 17.016 1 97.44 81 GLN B CA 1
ATOM 1679 C C . GLN B 1 81 ? -4.531 6.348 18.25 1 97.44 81 GLN B C 1
ATOM 1681 O O . GLN B 1 81 ? -4.902 6.004 19.375 1 97.44 81 GLN B O 1
ATOM 1686 N N . LYS B 1 82 ? -3.391 6.879 18.047 1 93.94 82 LYS B N 1
ATOM 1687 C CA . LYS B 1 82 ? -2.428 7.23 19.078 1 93.94 82 LYS B CA 1
ATOM 1688 C C . LYS B 1 82 ? -1.497 8.344 18.609 1 93.94 82 LYS B C 1
ATOM 1690 O O . LYS B 1 82 ? -1.242 8.492 17.422 1 93.94 82 LYS B O 1
ATOM 1695 N N . THR B 1 83 ? -1.144 9.188 19.531 1 92.12 83 THR B N 1
ATOM 1696 C CA . THR B 1 83 ? -0.138 10.203 19.219 1 92.12 83 THR B CA 1
ATOM 1697 C C . THR B 1 83 ? 0.942 10.242 20.297 1 92.12 83 THR B C 1
ATOM 1699 O O . THR B 1 83 ? 0.668 9.969 21.469 1 92.12 83 THR B O 1
ATOM 1702 N N . THR B 1 84 ? 2.152 10.453 19.781 1 85.62 84 THR B N 1
ATOM 1703 C CA . THR B 1 84 ? 3.25 10.828 20.672 1 85.62 84 THR B CA 1
ATOM 1704 C C . THR B 1 84 ? 3.859 12.156 20.25 1 85.62 84 THR B C 1
ATOM 1706 O O . THR B 1 84 ? 3.348 12.82 19.344 1 85.62 84 THR B O 1
ATOM 1709 N N . LYS B 1 85 ? 4.977 12.531 20.969 1 81.62 85 LYS B N 1
ATOM 1710 C CA . LYS B 1 85 ? 5.652 13.773 20.625 1 81.62 85 LYS B CA 1
ATOM 1711 C C . LYS B 1 85 ? 6.227 13.703 19.203 1 81.62 85 LYS B C 1
ATOM 1713 O O . LYS B 1 85 ? 6.344 14.727 18.531 1 81.62 85 LYS B O 1
ATOM 1718 N N . HIS B 1 86 ? 6.352 12.422 18.797 1 88.69 86 HIS B N 1
ATOM 1719 C CA . HIS B 1 86 ? 7.109 12.344 17.547 1 88.69 86 HIS B CA 1
ATOM 1720 C C . HIS B 1 86 ? 6.371 11.516 16.516 1 88.69 86 HIS B C 1
ATOM 1722 O O . HIS B 1 86 ? 6.828 11.391 15.367 1 88.69 86 HIS B O 1
ATOM 1728 N N . THR B 1 87 ? 5.191 10.969 16.922 1 92.88 87 THR B N 1
ATOM 1729 C CA . THR B 1 87 ? 4.531 10.102 15.961 1 92.88 87 THR B CA 1
ATOM 1730 C C . THR B 1 87 ? 3.025 10.344 15.945 1 92.88 87 THR B C 1
ATOM 1732 O O . THR B 1 87 ? 2.443 10.719 16.969 1 92.88 87 THR B O 1
ATOM 1735 N N . LEU B 1 88 ? 2.471 10.156 14.828 1 94.62 88 LEU B N 1
ATOM 1736 C CA . LEU B 1 88 ? 1.029 10.156 14.609 1 94.62 88 LEU B CA 1
ATOM 1737 C C . LEU B 1 88 ? 0.56 8.805 14.078 1 94.62 88 LEU B C 1
ATOM 1739 O O . LEU B 1 88 ? 0.995 8.367 13.008 1 94.62 88 LEU B O 1
ATOM 1743 N N . HIS B 1 89 ? -0.33 8.148 14.844 1 97.75 89 HIS B N 1
ATOM 1744 C CA . HIS B 1 89 ? -0.912 6.867 14.453 1 97.75 89 HIS B CA 1
ATOM 1745 C C . HIS B 1 89 ? -2.344 7.043 13.961 1 97.75 89 HIS B C 1
ATOM 1747 O O . HIS B 1 89 ? -3.219 7.473 14.711 1 97.75 89 HIS B O 1
ATOM 1753 N N . PHE B 1 90 ? -2.555 6.672 12.734 1 98.38 90 PHE B N 1
ATOM 1754 C CA . PHE B 1 90 ? -3.883 6.816 12.148 1 98.38 90 PHE B CA 1
ATOM 1755 C C . PHE B 1 90 ? -4.465 5.457 11.789 1 98.38 90 PHE B C 1
ATOM 1757 O O . PHE B 1 90 ? -3.727 4.523 11.469 1 98.38 90 PHE B O 1
ATOM 1764 N N . HIS B 1 91 ? -5.742 5.398 11.859 1 98.81 91 HIS B N 1
ATOM 1765 C CA . HIS B 1 91 ? -6.52 4.246 11.422 1 98.81 91 HIS B CA 1
ATOM 1766 C C . HIS B 1 91 ? -7.609 4.656 10.445 1 98.81 91 HIS B C 1
ATOM 1768 O O . HIS B 1 91 ? -8.266 5.684 10.625 1 98.81 91 HIS B O 1
ATOM 1774 N N . TYR B 1 92 ? -7.809 3.846 9.469 1 98.88 92 TYR B N 1
ATOM 1775 C CA . TYR B 1 92 ? -8.812 4.109 8.453 1 98.88 92 TYR B CA 1
ATOM 1776 C C . TYR B 1 92 ? -9.766 2.926 8.305 1 98.88 92 TYR B C 1
ATOM 1778 O O . TYR B 1 92 ? -9.328 1.775 8.227 1 98.88 92 TYR B O 1
ATOM 1786 N N . ARG B 1 93 ? -11.008 3.24 8.266 1 98.88 93 ARG B N 1
ATOM 1787 C CA . ARG B 1 93 ? -12.023 2.266 7.883 1 98.88 93 ARG B CA 1
ATOM 1788 C C . ARG B 1 93 ? -12.586 2.576 6.5 1 98.88 93 ARG B C 1
ATOM 1790 O O . ARG B 1 93 ? -12.992 3.707 6.227 1 98.88 93 ARG B O 1
ATOM 1797 N N . ILE B 1 94 ? -12.609 1.624 5.66 1 98.88 94 ILE B N 1
ATOM 1798 C CA . ILE B 1 94 ? -13.172 1.763 4.32 1 98.88 94 ILE B CA 1
ATOM 1799 C C . ILE B 1 94 ? -14.398 0.863 4.18 1 98.88 94 ILE B C 1
ATOM 1801 O O . ILE B 1 94 ? -14.297 -0.358 4.316 1 98.88 94 ILE B O 1
ATOM 1805 N N . CYS B 1 95 ? -15.492 1.482 3.854 1 98.88 95 CYS B N 1
ATOM 1806 C CA . CYS B 1 95 ? -16.75 0.742 3.838 1 98.88 95 CYS B CA 1
ATOM 1807 C C . CYS B 1 95 ? -17.453 0.897 2.498 1 98.88 95 CYS B C 1
ATOM 1809 O O . CYS B 1 95 ? -17.359 1.944 1.855 1 98.88 95 CYS B O 1
ATOM 1811 N N . LYS B 1 96 ? -18.141 -0.119 2.096 1 98.5 96 LYS B N 1
ATOM 1812 C CA . LYS B 1 96 ? -19.078 -0.171 0.976 1 98.5 96 LYS B CA 1
ATOM 1813 C C . LYS B 1 96 ? -20.484 -0.518 1.453 1 98.5 96 LYS B C 1
ATOM 1815 O O . LYS B 1 96 ? -20.719 -1.598 2.002 1 98.5 96 LYS B O 1
ATOM 1820 N N . HIS B 1 97 ? -21.406 0.344 1.283 1 95.5 97 HIS B N 1
ATOM 1821 C CA . HIS B 1 97 ? -22.766 0.126 1.771 1 95.5 97 HIS B CA 1
ATOM 1822 C C . HIS B 1 97 ? -22.75 -0.335 3.225 1 95.5 97 HIS B C 1
ATOM 1824 O O . HIS B 1 97 ? -23.375 -1.348 3.561 1 95.5 97 HIS B O 1
ATOM 1830 N N . HIS B 1 98 ? -21.969 0.215 4.055 1 94.38 98 HIS B N 1
ATOM 1831 C CA . HIS B 1 98 ? -21.891 0.038 5.5 1 94.38 98 HIS B CA 1
ATOM 1832 C C . HIS B 1 98 ? -21.141 -1.243 5.855 1 94.38 98 HIS B C 1
ATOM 1834 O O . HIS B 1 98 ? -21.062 -1.611 7.031 1 94.38 98 HIS B O 1
ATOM 1840 N N . GLN B 1 99 ? -20.656 -1.903 4.887 1 97.94 99 GLN B N 1
ATOM 1841 C CA . GLN B 1 99 ? -19.844 -3.088 5.129 1 97.94 99 GLN B CA 1
ATOM 1842 C C . GLN B 1 99 ? -18.344 -2.754 5.047 1 97.94 99 GLN B C 1
ATOM 1844 O O . GLN B 1 99 ? -17.906 -2.115 4.09 1 97.94 99 GLN B O 1
ATOM 1849 N N . LEU B 1 100 ? -17.656 -3.223 6.051 1 98.75 100 LEU B N 1
ATOM 1850 C CA . LEU B 1 100 ? -16.219 -2.984 6.082 1 98.75 100 LEU B CA 1
ATOM 1851 C C . LEU B 1 100 ? -15.508 -3.797 5.004 1 98.75 100 LEU B C 1
ATOM 1853 O O . LEU B 1 100 ? -15.586 -5.027 4.996 1 98.75 100 LEU B O 1
ATOM 1857 N N . VAL B 1 101 ? -14.828 -3.064 4.086 1 98.62 101 VAL B N 1
ATOM 1858 C CA . VAL B 1 101 ? -14.148 -3.803 3.023 1 98.62 101 VAL B CA 1
ATOM 1859 C C . VAL B 1 101 ? -12.648 -3.844 3.301 1 98.62 101 VAL B C 1
ATOM 1861 O O . VAL B 1 101 ? -11.938 -4.715 2.791 1 98.62 101 VAL B O 1
ATOM 1864 N N . ALA B 1 102 ? -12.164 -2.863 4.059 1 98.81 102 ALA B N 1
ATOM 1865 C CA . ALA B 1 102 ? -10.758 -2.867 4.438 1 98.81 102 ALA B CA 1
ATOM 1866 C C . ALA B 1 102 ? -10.516 -1.977 5.652 1 98.81 102 ALA B C 1
ATOM 1868 O O . ALA B 1 102 ? -11.289 -1.059 5.922 1 98.81 102 ALA B O 1
ATOM 1869 N N . SER B 1 103 ? -9.484 -2.234 6.363 1 98.81 103 SER B N 1
ATOM 1870 C CA . SER B 1 103 ? -8.914 -1.377 7.398 1 98.81 103 SER B CA 1
ATOM 1871 C C . SER B 1 103 ? -7.438 -1.103 7.141 1 98.81 103 SER B C 1
ATOM 1873 O O . SER B 1 103 ? -6.703 -1.992 6.711 1 98.81 103 SER B O 1
ATOM 1875 N N . VAL B 1 104 ? -7.07 0.095 7.391 1 98.88 104 VAL B N 1
ATOM 1876 C CA . VAL B 1 104 ? -5.691 0.503 7.141 1 98.88 104 VAL B CA 1
ATOM 1877 C C . VAL B 1 104 ? -5.148 1.257 8.352 1 98.88 104 VAL B C 1
ATOM 1879 O O . VAL B 1 104 ? -5.871 2.025 8.992 1 98.88 104 VAL B O 1
ATOM 1882 N N . SER B 1 105 ? -3.902 1.028 8.68 1 98.81 105 SER B N 1
ATOM 1883 C CA . SER B 1 105 ? -3.195 1.789 9.711 1 98.81 105 SER B CA 1
ATOM 1884 C C . SER B 1 105 ? -1.891 2.365 9.172 1 98.81 105 SER B C 1
ATOM 1886 O O . SER B 1 105 ? -1.167 1.691 8.43 1 98.81 105 SER B O 1
ATOM 1888 N N . MET B 1 106 ? -1.651 3.576 9.469 1 98.62 106 MET B N 1
ATOM 1889 C CA . MET B 1 106 ? -0.437 4.27 9.047 1 98.62 106 MET B CA 1
ATOM 1890 C C . MET B 1 106 ? 0.191 5.023 10.211 1 98.62 106 MET B C 1
ATOM 1892 O O . MET B 1 106 ? -0.518 5.629 11.023 1 98.62 106 MET B O 1
ATOM 1896 N N . ILE B 1 107 ? 1.521 4.988 10.297 1 98.06 107 ILE B N 1
ATOM 1897 C CA . ILE B 1 107 ? 2.254 5.77 11.281 1 98.06 107 ILE B CA 1
ATOM 1898 C C . ILE B 1 107 ? 3.158 6.777 10.578 1 98.06 107 ILE B C 1
ATOM 1900 O O . ILE B 1 107 ? 3.967 6.402 9.719 1 98.06 107 ILE B O 1
ATOM 1904 N N . HIS B 1 108 ? 2.984 7.984 10.938 1 96 108 HIS B N 1
ATOM 1905 C CA . HIS B 1 108 ? 3.857 9.055 10.461 1 96 108 HIS B CA 1
ATOM 1906 C C . HIS B 1 108 ? 4.773 9.555 11.578 1 96 108 HIS B C 1
ATOM 1908 O O . HIS B 1 108 ? 4.348 9.672 12.727 1 96 108 HIS B O 1
ATOM 1914 N N . VAL B 1 109 ? 5.949 9.844 11.18 1 94.12 109 VAL B N 1
ATOM 1915 C CA . VAL B 1 109 ? 6.879 10.492 12.109 1 94.12 109 VAL B CA 1
ATOM 1916 C C . VAL B 1 109 ? 6.996 11.977 11.773 1 94.12 109 VAL B C 1
ATOM 1918 O O . VAL B 1 109 ? 6.93 12.359 10.602 1 94.12 109 VAL B O 1
ATOM 1921 N N . C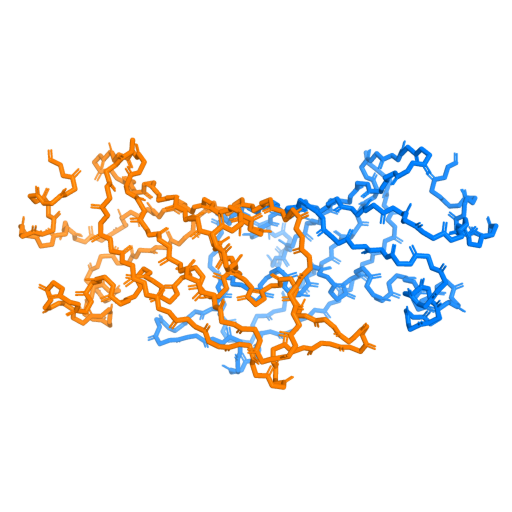YS B 1 110 ? 7.188 12.727 12.781 1 88.5 110 CYS B N 1
ATOM 1922 C CA . CYS B 1 110 ? 7.41 14.156 12.609 1 88.5 110 CYS B CA 1
ATOM 1923 C C . CYS B 1 110 ? 8.891 14.5 12.719 1 88.5 110 CYS B C 1
ATOM 1925 O O . CYS B 1 110 ? 9.438 14.539 13.82 1 88.5 110 CYS B O 1
ATOM 1927 N N . LEU B 1 111 ? 9.656 14.656 11.633 1 84.12 111 LEU B N 1
ATOM 1928 C CA . LEU B 1 111 ? 11.102 14.859 11.656 1 84.12 111 LEU B CA 1
ATOM 1929 C C . LEU B 1 111 ? 11.445 16.344 11.555 1 84.12 111 LEU B C 1
ATOM 1931 O O . LEU B 1 111 ? 12.547 16.75 11.922 1 84.12 111 LEU B O 1
ATOM 1935 N N . GLY B 1 112 ? 10.602 17.297 11.445 1 79.62 112 GLY B N 1
ATOM 1936 C CA . GLY B 1 112 ? 10.836 18.719 11.297 1 79.62 112 GLY B CA 1
ATOM 1937 C C . GLY B 1 112 ? 10.273 19.547 12.438 1 79.62 112 GLY B C 1
ATOM 1938 O O . GLY B 1 112 ? 10.367 19.141 13.602 1 79.62 112 GLY B O 1
ATOM 1939 N N . GLN B 1 113 ? 9.93 20.625 12.07 1 79.94 113 GLN B N 1
ATOM 1940 C CA . GLN B 1 113 ? 9.344 21.531 13.062 1 79.94 113 GLN B CA 1
ATOM 1941 C C . GLN B 1 113 ? 8.039 20.969 13.617 1 79.94 113 GLN B C 1
ATOM 1943 O O . GLN B 1 113 ? 7.43 20.094 13.008 1 79.94 113 GLN B O 1
ATOM 1948 N N . THR B 1 114 ? 7.789 21.438 14.742 1 79.38 114 THR B N 1
ATOM 1949 C CA . THR B 1 114 ? 6.547 21.047 15.398 1 79.38 114 THR B CA 1
ATOM 1950 C C . THR B 1 114 ? 5.344 21.375 14.523 1 79.38 114 THR B C 1
ATOM 1952 O O . THR B 1 114 ? 5.379 22.344 13.75 1 79.38 114 THR B O 1
ATOM 1955 N N . LEU B 1 115 ? 4.328 20.609 14.609 1 83.19 115 LEU B N 1
ATOM 1956 C CA . LEU B 1 115 ? 3.074 20.859 13.906 1 83.19 115 LEU B CA 1
ATOM 1957 C C . LEU B 1 115 ? 2.443 22.156 14.375 1 83.19 115 LEU B C 1
ATOM 1959 O O . LEU B 1 115 ? 2.686 22.609 15.5 1 83.19 115 LEU B O 1
ATOM 1963 N N . PRO B 1 116 ? 1.746 22.734 13.461 1 83.75 116 PRO B N 1
ATOM 1964 C CA . PRO B 1 116 ? 1.01 23.938 13.883 1 83.75 116 PRO B CA 1
ATOM 1965 C C . PRO B 1 116 ? 0.167 23.703 15.133 1 83.75 116 PRO B C 1
ATOM 1967 O O . PRO B 1 116 ? -0.33 22.594 15.344 1 83.75 116 PRO B O 1
ATOM 1970 N N . GLU B 1 117 ? 0.041 24.75 15.883 1 85.25 117 GLU B N 1
ATOM 1971 C CA . GLU B 1 117 ? -0.644 24.688 17.172 1 85.25 117 GLU B CA 1
ATOM 1972 C C . GLU B 1 117 ? -2.053 24.109 17.016 1 85.25 117 GLU B C 1
ATOM 1974 O O . GLU B 1 117 ? -2.51 23.328 17.859 1 85.25 117 GLU B O 1
ATOM 1979 N N . GLN B 1 118 ? -2.75 24.562 16.016 1 87.25 118 GLN B N 1
ATOM 1980 C CA . GLN B 1 118 ? -4.109 24.109 15.766 1 87.25 118 GLN B CA 1
ATOM 1981 C C . GLN B 1 118 ? -4.16 22.594 15.633 1 87.25 118 GLN B C 1
ATOM 1983 O O . GLN B 1 118 ? -5.062 21.938 16.172 1 87.25 118 GLN B O 1
ATOM 1988 N N . LEU B 1 119 ? -3.199 22.016 14.938 1 87.19 119 LEU B N 1
ATOM 1989 C CA . LEU B 1 119 ? -3.135 20.578 14.742 1 87.19 119 LEU B CA 1
ATOM 1990 C C . LEU B 1 119 ? -2.713 19.875 16.031 1 87.19 119 LEU B C 1
ATOM 1992 O O . LEU B 1 119 ? -3.205 18.781 16.328 1 87.19 119 LEU B O 1
ATOM 1996 N N . MET B 1 120 ? -1.889 20.547 16.719 1 85.56 120 MET B N 1
ATOM 1997 C CA . MET B 1 120 ? -1.486 19.984 18.016 1 85.56 120 MET B CA 1
ATOM 1998 C C . MET B 1 120 ? -2.684 19.859 18.953 1 85.56 120 MET B C 1
ATOM 2000 O O . MET B 1 120 ? -2.807 18.875 19.672 1 85.56 120 MET B O 1
ATOM 2004 N N . LYS B 1 121 ? -3.557 20.781 18.875 1 88.94 121 LYS B N 1
ATOM 2005 C CA . LYS B 1 121 ? -4.75 20.781 19.719 1 88.94 121 LYS B CA 1
ATOM 2006 C C . LYS B 1 121 ? -5.695 19.641 19.312 1 88.94 121 LYS B C 1
ATOM 2008 O O . LYS B 1 121 ? -6.383 19.078 20.172 1 88.94 121 LYS B O 1
ATOM 2013 N N . ILE B 1 122 ? -5.688 19.391 18.078 1 89.06 122 ILE B N 1
ATOM 2014 C CA . ILE B 1 122 ? -6.562 18.328 17.578 1 89.06 122 ILE B CA 1
ATOM 2015 C C . ILE B 1 122 ? -5.988 16.969 17.969 1 89.06 122 ILE B C 1
ATOM 2017 O O . ILE B 1 122 ? -6.734 16.062 18.359 1 89.06 122 ILE B O 1
ATOM 2021 N N . PHE B 1 123 ? -4.703 16.797 17.891 1 89.31 123 PHE B N 1
ATOM 2022 C CA . PHE B 1 123 ? -4.074 15.484 18.016 1 89.31 123 PHE B CA 1
ATOM 2023 C C . PHE B 1 123 ? -3.73 15.188 19.469 1 89.31 123 PHE B C 1
ATOM 2025 O O . PHE B 1 123 ? -3.627 14.023 19.875 1 89.31 123 PHE B O 1
ATOM 2032 N N . PHE B 1 124 ? -3.395 16.219 20.203 1 82.75 124 PHE B N 1
ATOM 2033 C CA . PHE B 1 124 ? -2.934 16.016 21.578 1 82.75 124 PHE B CA 1
ATOM 2034 C C . PHE B 1 124 ? -3.904 16.641 22.578 1 82.75 124 PHE B C 1
ATOM 2036 O O . PHE B 1 124 ? -4.125 16.094 23.656 1 82.75 124 PHE B O 1
#

Nearest PDB structures (foldseek):
  2gf6-assembly2_C  TM=8.884E-01  e=2.431E-09  Saccharolobus solfataricus
  5vpj-assembly3_J  TM=9.005E-01  e=1.004E-07  Actinomadura verrucosospora
  2dsl-assembly1_A  TM=8.161E-01  e=7.018E-07  Thermus thermophilus HB8
  3r87-assembly1_A  TM=8.662E-01  e=2.662E-06  Photobacterium profundum
  1njk-assembly1_D  TM=7.678E-01  e=3.714E-06  Escherichia coli

InterPro domains:
  IPR029069 HotDog domain superfamily [SSF54637] (2-119)
  IPR050563 4-hydroxybenzoyl-CoA thioesterase [PTHR31793] (7-114)

Organism: Cyanidioschyzon merolae (strain NIES-3377 / 10D) (NCBI:txid280699)

Foldseek 3Di:
DAWQFKDKDAAAPVQDDPVQFGDPVVVVVVQVVRVQVSCVVLVDHVVNQCVAFNWDWDDKDKDFDDIHHHGFMKMKIKGFDDDDQFKTKIKIFIDTPNHTGMIMIIMTTGRGDGDDPSVVVVRD/DAWQFKDKDAAAPVQDDPVQFGDPVVVVVVQVVRVQVSCVVVVDHVVNQCVAFNWDWDDKDKDFDDIHHHGFMKMKIKGFDDDDQFKTKIKIFIDTPNHTGMIMIIMTTGRGDGDDPSVVVVRD

Radius of gyration: 18.7 Å; Cα contacts (8 Å, |Δi|>4): 519; chains: 2; bounding box: 46×54×38 Å

pLDDT: mean 94.12, std 6.01, range [78.44, 98.88]

Solvent-accessible surface area (backbone atoms only — not comparable to full-atom values): 13190 Å² total; per-residue (Å²): 112,47,82,71,42,73,43,77,48,69,35,46,74,88,40,41,43,97,88,65,30,49,37,75,69,48,57,55,50,52,50,48,49,40,54,53,49,45,41,45,73,75,71,37,56,62,69,56,46,42,75,49,17,36,62,52,68,38,36,39,37,38,40,47,71,53,90,49,40,73,68,40,59,34,40,37,36,36,26,45,62,49,66,58,100,46,36,45,29,35,35,30,44,31,25,44,90,86,39,73,27,34,39,37,37,40,32,29,37,54,78,44,49,79,70,55,66,72,56,44,64,72,68,102,113,46,83,71,44,72,41,75,49,69,35,46,73,88,42,40,43,97,86,67,29,48,38,74,68,48,57,57,51,52,49,48,48,38,54,55,48,44,40,45,73,73,70,38,56,62,68,57,48,41,74,48,17,36,62,52,67,38,35,40,36,35,41,47,71,52,88,50,41,74,69,39,59,34,41,35,37,37,25,44,61,48,65,57,100,46,37,42,30,35,35,31,44,31,24,44,93,86,36,73,27,33,39,37,36,41,32,28,36,56,80,46,49,80,70,55,68,72,55,44,63,73,68,103